Protein AF-A0A968VKN6-F1 (afdb_monomer)

pLDDT: mean 86.61, std 15.32, range [35.47, 97.81]

Secondary structure (DSSP, 8-state):
-----TT---SEEEEEEEEEEEE-SSS-B----TT-EE-TT-EEEEEEEPPPPEEEEHHHHHT--GGGHHHHBSS-TT-EE-TTSEEEE--STT--EEE-SSSEEEEEE-TTT-EEEEEEPPEEEEEE--S-EEEEEEETTTEEEEEEEEEEEE-SEEES-EEEEEEEE--SSTTPEEPGGG--GGGTT-EEE--SEE-HHHHHHHHHTT--EEEEEEE-HHHHHHHHHHTT-TT--TTS---S--S---SSEEEEEEEESS-PPPHHHHHHHHHTTTSEEEEE---B-SSSPB--EEEEEPPTTSS-----

Nearest PDB structures (foldseek):
  6wrv-assembly1_E  TM=3.762E-01  e=2.250E-01  Homo sapiens
  8acw-assembly1_A  TM=1.919E-01  e=5.138E-02  Vibrio cholerae
  8ad0-assembly1_A  TM=1.663E-01  e=5.451E-02  Vibrio cholerae
  3ivs-assembly1_B  TM=3.800E-01  e=6.921E+00  Schizosaccharomyces pombe

Foldseek 3Di:
DQPDDVVPDHQWDLKAKDKDDWWDPFFFDQPDDFFDWFAQFDFRTKDFAWDDKDKDQQCVQQVHQLLCLCVQAPDDFFDWFAAQCFGGWDPDDVGGTDGDNATATFHDRRSNRRMTIGGHGTDMDTTGPNHTAGFHDADHRIGTIGIFIWIKGFAPAKFFFKAKAFEAEQDDFLLAADDLVSQDLVQARHAYEGHFEYALSNVVSCVVSNHQEYEHAEYAPVRVCVNCVVQVNPPDDPPPLDQDDDPDGRSYMYGHHNYYDGGGHPPVVSVSSVVRHRAMKMWGGRADPDPVGDTIMIITGDDPPDDYDDDD

Mean predicted aligned error: 8.58 Å

Structure (mmCIF, N/CA/C/O backbone):
data_AF-A0A968VKN6-F1
#
_entry.id   AF-A0A968VKN6-F1
#
loop_
_atom_site.group_PDB
_atom_site.id
_atom_site.type_symbol
_atom_site.label_atom_id
_atom_site.label_alt_id
_atom_site.label_comp_id
_atom_site.label_asym_id
_atom_site.label_entity_id
_atom_site.label_seq_id
_atom_site.pdbx_PDB_ins_code
_atom_site.Cartn_x
_atom_site.Cartn_y
_atom_site.Cartn_z
_atom_site.occupancy
_atom_site.B_iso_or_equiv
_atom_site.auth_seq_id
_atom_site.auth_comp_id
_atom_site.auth_asym_id
_atom_site.auth_atom_id
_atom_site.pdbx_PDB_model_num
ATOM 1 N N . MET A 1 1 ? -19.367 13.011 21.446 1.00 36.69 1 MET A N 1
ATOM 2 C CA . MET A 1 1 ? -19.772 13.720 20.211 1.00 36.69 1 MET A CA 1
ATOM 3 C C . MET A 1 1 ? -20.186 12.661 19.208 1.00 36.69 1 MET A C 1
ATOM 5 O O . MET A 1 1 ? -19.478 11.673 19.100 1.00 36.69 1 MET A O 1
ATOM 9 N N . SER A 1 2 ? -21.344 12.782 18.559 1.00 35.56 2 SER A N 1
ATOM 10 C CA . SER A 1 2 ? -21.776 11.790 17.568 1.00 35.56 2 SER A CA 1
ATOM 11 C C . SER A 1 2 ? -20.846 11.849 16.356 1.00 35.56 2 SER A C 1
ATOM 13 O O . SER A 1 2 ? -20.814 12.865 15.661 1.00 35.56 2 SER A O 1
ATOM 15 N N . HIS A 1 3 ? -20.083 10.786 16.117 1.00 47.47 3 HIS A N 1
ATOM 16 C CA . HIS A 1 3 ? -19.266 10.625 14.917 1.00 47.47 3 HIS A CA 1
ATOM 17 C C . HIS A 1 3 ? -20.214 10.454 13.722 1.00 47.47 3 HIS A C 1
ATOM 19 O O . HIS A 1 3 ? -20.685 9.359 13.422 1.00 47.47 3 HIS A O 1
ATOM 25 N N . TYR A 1 4 ? -20.596 11.572 13.111 1.00 43.88 4 TYR A N 1
ATOM 26 C CA . TYR A 1 4 ? -21.503 11.589 11.974 1.00 43.88 4 TYR A CA 1
ATOM 27 C C . TYR A 1 4 ? -20.735 11.216 10.707 1.00 43.88 4 TYR A C 1
ATOM 29 O O . TYR A 1 4 ? -19.848 11.951 10.268 1.00 43.88 4 TYR A O 1
ATOM 37 N N . ILE A 1 5 ? -21.095 10.083 10.108 1.00 53.16 5 ILE A N 1
ATOM 38 C CA . ILE A 1 5 ? -20.651 9.703 8.770 1.00 53.16 5 ILE A CA 1
ATOM 39 C C . ILE A 1 5 ? -21.774 10.087 7.797 1.00 53.16 5 ILE A C 1
ATOM 41 O O . ILE A 1 5 ? -22.897 9.619 7.972 1.00 53.16 5 ILE A O 1
ATOM 45 N N . PRO A 1 6 ? -21.505 10.913 6.767 1.00 48.84 6 PRO A N 1
ATOM 46 C CA . PRO A 1 6 ? -22.527 11.395 5.831 1.00 48.84 6 PRO A CA 1
ATOM 47 C C . PRO A 1 6 ? -23.305 10.299 5.090 1.00 48.84 6 PRO A C 1
ATOM 49 O O . PRO A 1 6 ? -24.403 10.556 4.616 1.00 48.84 6 PRO A O 1
ATOM 52 N N . GLU A 1 7 ? -22.742 9.093 4.993 1.00 59.06 7 GLU A N 1
ATOM 53 C CA . GLU A 1 7 ? -23.370 7.922 4.366 1.00 59.06 7 GLU A CA 1
ATOM 54 C C . GLU A 1 7 ? -24.298 7.148 5.319 1.00 59.06 7 GLU A C 1
ATOM 56 O O . GLU A 1 7 ? -24.938 6.188 4.906 1.00 59.06 7 GLU A O 1
ATOM 61 N N . GLY A 1 8 ? -24.373 7.532 6.599 1.00 59.09 8 GLY A N 1
ATOM 62 C CA . GLY A 1 8 ? -25.159 6.831 7.619 1.00 59.09 8 GLY A CA 1
ATOM 63 C C . GLY A 1 8 ? -24.506 5.556 8.170 1.00 59.09 8 GLY A C 1
ATOM 64 O O . GLY A 1 8 ? -25.020 4.985 9.130 1.00 59.09 8 GLY A O 1
ATOM 65 N N . THR A 1 9 ? -23.367 5.123 7.620 1.00 63.12 9 THR A N 1
ATOM 66 C CA . THR A 1 9 ? -22.573 4.001 8.143 1.00 63.12 9 THR A CA 1
ATOM 67 C C . THR A 1 9 ? -22.063 4.319 9.546 1.00 63.12 9 THR A C 1
ATOM 69 O O . THR A 1 9 ? -21.542 5.406 9.791 1.00 63.12 9 THR A O 1
ATOM 72 N N . ALA A 1 10 ? -22.189 3.380 10.484 1.00 69.06 10 ALA A N 1
ATOM 73 C CA . ALA A 1 10 ? -21.618 3.565 11.811 1.00 69.06 10 ALA A CA 1
ATOM 74 C C . ALA A 1 10 ? -20.079 3.673 11.716 1.00 69.06 10 ALA A C 1
ATOM 76 O O . ALA A 1 10 ? -19.459 2.900 10.985 1.00 69.06 10 ALA A O 1
ATOM 77 N N . PRO A 1 11 ? -19.436 4.577 12.478 1.00 80.94 11 PRO A N 1
ATOM 78 C CA . PRO A 1 11 ? -17.969 4.707 12.520 1.00 80.94 11 PRO A CA 1
ATOM 79 C C . PRO A 1 11 ? -17.267 3.440 13.017 1.00 80.94 11 PRO A C 1
ATOM 81 O O . PRO A 1 11 ? -16.081 3.238 12.769 1.00 80.94 11 PRO A O 1
ATOM 84 N N . LEU A 1 12 ? -18.012 2.598 13.728 1.00 90.12 12 LEU A N 1
ATOM 85 C CA . LEU A 1 12 ? -17.561 1.391 14.383 1.00 90.12 12 LEU A CA 1
ATOM 86 C C . LEU A 1 12 ? -18.620 0.314 14.166 1.00 90.12 12 LEU A C 1
ATOM 88 O O . LEU A 1 12 ? -19.784 0.503 14.517 1.00 90.12 12 LEU A O 1
ATOM 92 N N . ILE A 1 13 ? -18.204 -0.820 13.618 1.00 91.12 13 ILE A N 1
ATOM 93 C CA . ILE A 1 13 ? -19.026 -2.013 13.449 1.00 91.12 13 ILE A CA 1
ATOM 94 C C . ILE A 1 13 ? -18.260 -3.153 14.108 1.00 91.12 13 ILE A C 1
ATOM 96 O O . ILE A 1 13 ? -17.217 -3.570 13.616 1.00 91.12 13 ILE A O 1
ATOM 100 N N . SER A 1 14 ? -18.742 -3.644 15.246 1.00 88.50 14 SER A N 1
ATOM 101 C CA . SER A 1 14 ? -18.035 -4.675 16.016 1.00 88.50 14 SER A CA 1
ATOM 102 C C . SER A 1 14 ? -18.078 -6.051 15.353 1.00 88.50 14 SER A C 1
ATOM 104 O O . SER A 1 14 ? -17.141 -6.828 15.510 1.00 88.50 14 SER A O 1
ATOM 106 N N . ASN A 1 15 ? -19.157 -6.354 14.628 1.00 89.94 15 ASN A N 1
ATOM 107 C CA . ASN A 1 15 ? -19.329 -7.609 13.912 1.00 89.94 15 ASN A CA 1
ATOM 108 C C . ASN A 1 15 ? -20.341 -7.455 12.767 1.00 89.94 15 ASN A C 1
ATOM 110 O O . ASN A 1 15 ? -21.534 -7.275 13.015 1.00 89.94 15 ASN A O 1
ATOM 114 N N . ALA A 1 16 ? -19.867 -7.529 11.527 1.00 90.06 16 ALA A N 1
ATOM 115 C CA . ALA A 1 16 ? -20.700 -7.644 10.334 1.00 90.06 16 ALA A CA 1
ATOM 116 C C . ALA A 1 16 ? -19.917 -8.319 9.205 1.00 90.06 16 ALA A C 1
ATOM 118 O O . ALA A 1 16 ? -18.695 -8.446 9.270 1.00 90.06 16 ALA A O 1
ATOM 119 N N . VAL A 1 17 ? -20.602 -8.702 8.132 1.00 90.94 17 VAL A N 1
ATOM 120 C CA . VAL A 1 17 ? -19.924 -9.127 6.904 1.00 90.94 17 VAL A CA 1
ATOM 121 C C . VAL A 1 17 ? -19.341 -7.895 6.206 1.00 90.94 17 VAL A C 1
ATOM 123 O O . VAL A 1 17 ? -20.058 -6.950 5.875 1.00 90.94 17 VAL A O 1
ATOM 126 N N . ALA A 1 18 ? -18.024 -7.884 6.014 1.00 92.12 18 ALA A N 1
ATOM 127 C CA . ALA A 1 18 ? -17.318 -6.891 5.221 1.00 92.12 18 ALA A CA 1
ATOM 128 C C . ALA A 1 18 ? -17.170 -7.381 3.780 1.00 92.12 18 ALA A C 1
ATOM 130 O O . ALA A 1 18 ? -16.743 -8.511 3.546 1.00 92.12 18 ALA A O 1
ATOM 131 N N . ARG A 1 19 ? -17.470 -6.496 2.825 1.00 92.62 19 ARG A N 1
ATOM 132 C CA . ARG A 1 19 ? -17.189 -6.688 1.398 1.00 92.62 19 ARG A CA 1
ATOM 133 C C . ARG A 1 19 ? -15.849 -6.046 1.062 1.00 92.62 19 ARG A C 1
ATOM 135 O O . ARG A 1 19 ? -15.684 -4.832 1.234 1.00 92.62 19 ARG A O 1
ATOM 142 N N . ILE A 1 20 ? -14.907 -6.869 0.617 1.00 92.50 20 ILE A N 1
ATOM 143 C CA . ILE A 1 20 ? -13.550 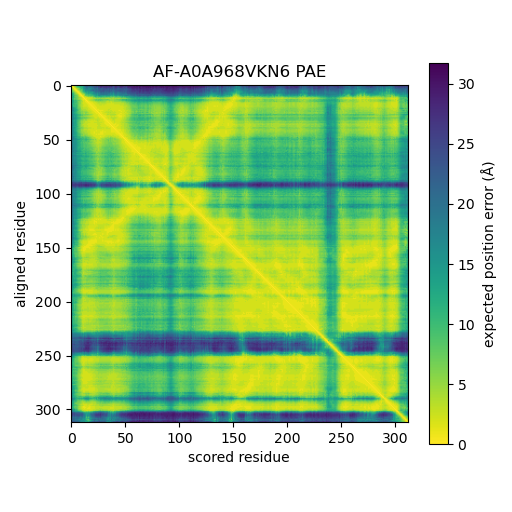-6.486 0.233 1.00 92.50 20 ILE A CA 1
ATOM 144 C C . ILE A 1 20 ? -13.400 -6.692 -1.263 1.00 92.50 20 ILE A C 1
ATOM 146 O O . ILE A 1 20 ? -13.462 -7.806 -1.777 1.00 92.50 20 ILE A O 1
ATOM 150 N N . GLU A 1 21 ? -13.226 -5.587 -1.965 1.00 92.31 21 GLU A N 1
ATOM 151 C CA . GLU A 1 21 ? -13.042 -5.577 -3.403 1.00 92.31 21 GLU A CA 1
ATOM 152 C C . GLU A 1 21 ? -11.550 -5.700 -3.722 1.00 92.31 21 GLU A C 1
ATOM 154 O O . GLU A 1 21 ? -10.731 -4.922 -3.241 1.00 92.31 21 GLU A O 1
ATOM 159 N N . ARG A 1 22 ? -11.182 -6.696 -4.526 1.00 92.81 22 ARG A N 1
ATOM 160 C CA . ARG A 1 22 ? -9.814 -6.908 -5.003 1.00 92.81 22 ARG A CA 1
ATOM 161 C C . ARG A 1 22 ? -9.808 -6.670 -6.504 1.00 92.81 22 ARG A C 1
ATOM 163 O O . ARG A 1 22 ? -10.417 -7.445 -7.237 1.00 92.81 22 ARG A O 1
ATOM 170 N N . ARG A 1 23 ? -9.111 -5.626 -6.963 1.00 91.88 23 ARG A N 1
ATOM 171 C CA . ARG A 1 23 ? -8.982 -5.294 -8.391 1.00 91.88 23 ARG A CA 1
ATOM 172 C C . ARG A 1 23 ? -7.535 -5.289 -8.869 1.00 91.88 23 ARG A C 1
ATOM 174 O O . ARG A 1 23 ? -6.633 -4.822 -8.176 1.00 91.88 23 ARG A O 1
ATOM 181 N N . LEU A 1 24 ? -7.340 -5.785 -10.082 1.00 92.12 24 LEU A N 1
ATOM 182 C CA . LEU A 1 24 ? -6.107 -5.731 -10.839 1.00 92.12 24 LEU A CA 1
ATOM 183 C C . LEU A 1 24 ? -5.864 -4.306 -11.361 1.00 92.12 24 LEU A C 1
ATOM 185 O O . LEU A 1 24 ? -6.811 -3.590 -11.694 1.00 92.12 24 LEU A O 1
ATOM 189 N N . PRO A 1 25 ? -4.593 -3.895 -11.495 1.00 88.38 25 PRO A N 1
ATOM 190 C CA . PRO A 1 25 ? -4.242 -2.613 -12.104 1.00 88.38 25 PRO A CA 1
ATOM 191 C C . PRO A 1 25 ? -4.454 -2.599 -13.627 1.00 88.38 25 PRO A C 1
ATOM 193 O O . PRO A 1 25 ? -4.579 -1.529 -14.221 1.00 88.38 25 PRO A O 1
ATOM 196 N N . HIS A 1 26 ? -4.471 -3.775 -14.258 1.00 91.25 26 HIS A N 1
ATOM 197 C CA . HIS A 1 26 ? -4.690 -3.964 -15.688 1.00 91.25 26 HIS A CA 1
ATOM 198 C C . HIS A 1 26 ? -5.588 -5.183 -15.923 1.00 91.25 26 HIS A C 1
ATOM 200 O O . HIS A 1 26 ? -5.583 -6.088 -15.089 1.00 91.25 26 HIS A O 1
ATOM 206 N N . PRO A 1 27 ? -6.314 -5.241 -17.055 1.00 94.00 27 PRO A N 1
ATOM 207 C CA . PRO A 1 27 ? -7.094 -6.416 -17.412 1.00 94.00 27 PRO A CA 1
ATOM 208 C C . PRO A 1 27 ? -6.253 -7.696 -17.369 1.00 94.00 27 PRO A C 1
ATOM 210 O O . PRO A 1 27 ? -5.122 -7.717 -17.862 1.00 94.00 27 PRO A O 1
ATOM 213 N N . GLY A 1 28 ? -6.805 -8.754 -16.787 1.00 94.31 28 GLY A N 1
ATOM 214 C CA . GLY A 1 28 ? -6.105 -10.022 -16.619 1.00 94.31 28 GLY A CA 1
ATOM 215 C C . GLY A 1 28 ? -7.037 -11.204 -16.392 1.00 94.31 28 GLY A C 1
ATOM 216 O O . GLY A 1 28 ? -8.215 -11.158 -16.736 1.00 94.31 28 GLY A O 1
ATOM 217 N N . ASP A 1 29 ? -6.500 -12.267 -15.807 1.00 94.69 29 ASP A N 1
ATOM 218 C CA . ASP A 1 29 ? -7.200 -13.526 -15.592 1.00 94.69 29 ASP A CA 1
ATOM 219 C C . ASP A 1 29 ? -7.612 -13.684 -14.125 1.00 94.69 29 ASP A C 1
ATOM 221 O O . ASP A 1 29 ? -6.822 -13.465 -13.202 1.00 94.69 29 ASP A O 1
ATOM 225 N N . VAL A 1 30 ? -8.855 -14.117 -13.910 1.00 95.62 30 VAL A N 1
ATOM 226 C CA . VAL A 1 30 ? -9.425 -14.409 -12.588 1.00 95.62 30 VAL A CA 1
ATOM 227 C C . VAL A 1 30 ? -9.797 -15.897 -12.549 1.00 95.62 30 VAL A C 1
ATOM 229 O O . VAL A 1 30 ? -10.899 -16.260 -12.958 1.00 95.62 30 VAL A O 1
ATOM 232 N N . PRO A 1 31 ? -8.894 -16.797 -12.113 1.00 92.19 31 PRO A N 1
ATOM 233 C CA . PRO A 1 31 ? -9.086 -18.247 -12.233 1.00 92.19 31 PRO A CA 1
ATOM 234 C C . PRO A 1 31 ? -10.002 -18.859 -11.153 1.00 92.19 31 PRO A C 1
ATOM 236 O O . PRO A 1 31 ? -10.042 -20.081 -10.997 1.00 92.19 31 PRO A O 1
ATOM 239 N N . LEU A 1 32 ? -10.721 -18.035 -10.386 1.00 93.94 32 LEU A N 1
ATOM 240 C CA . LEU A 1 32 ? -11.574 -18.467 -9.276 1.00 93.94 32 LEU A CA 1
ATOM 241 C C . LEU A 1 32 ? -13.042 -18.632 -9.686 1.00 93.94 32 LEU A C 1
ATOM 243 O O . LEU A 1 32 ? -13.454 -18.272 -10.787 1.00 93.94 32 LEU A O 1
ATOM 247 N N . ARG A 1 33 ? -13.843 -19.208 -8.783 1.00 94.62 33 ARG A N 1
ATOM 248 C CA . ARG A 1 33 ? -15.299 -19.345 -8.916 1.00 94.62 33 ARG A CA 1
ATOM 249 C C . ARG A 1 33 ? -15.987 -18.668 -7.731 1.00 94.62 33 ARG A C 1
ATOM 251 O O . ARG A 1 33 ? -15.410 -18.556 -6.652 1.00 94.62 33 ARG A O 1
ATOM 258 N N . VAL A 1 34 ? -17.232 -18.241 -7.927 1.00 96.44 34 VAL A N 1
ATOM 259 C CA . VAL A 1 34 ? -18.088 -17.808 -6.813 1.00 96.44 34 VAL A CA 1
ATOM 260 C C . VAL A 1 34 ? -18.259 -18.977 -5.832 1.00 96.44 34 VAL A C 1
ATOM 262 O O . VAL A 1 34 ? -18.361 -20.133 -6.246 1.00 96.44 34 VAL A O 1
ATOM 265 N N . GLY A 1 35 ? -18.219 -18.679 -4.535 1.00 94.25 35 GLY A N 1
ATOM 266 C CA . GLY A 1 35 ? -18.223 -19.639 -3.433 1.00 94.25 35 GLY A CA 1
ATOM 267 C C . GLY A 1 35 ? -16.839 -20.177 -3.045 1.00 94.25 35 GLY A C 1
ATOM 268 O O . GLY A 1 35 ? -16.726 -20.904 -2.054 1.00 94.25 35 GLY A O 1
ATOM 269 N N . THR A 1 36 ? -15.768 -19.843 -3.778 1.00 95.31 36 THR A N 1
ATOM 270 C CA . THR A 1 36 ? -14.409 -20.266 -3.412 1.00 95.31 36 THR A CA 1
ATOM 271 C C . THR A 1 36 ? -13.976 -19.609 -2.101 1.00 95.31 36 THR A C 1
ATOM 273 O O . THR A 1 36 ? -14.064 -18.394 -1.942 1.00 95.31 36 THR A O 1
ATOM 276 N N . ARG A 1 37 ? -13.484 -20.417 -1.156 1.00 94.75 37 ARG A N 1
ATOM 277 C CA . ARG A 1 37 ? -12.833 -19.924 0.064 1.00 94.75 37 ARG A CA 1
ATOM 278 C C . ARG A 1 37 ? -11.391 -19.549 -0.241 1.00 94.75 37 ARG A C 1
ATOM 280 O O . ARG A 1 37 ? -10.718 -20.314 -0.925 1.00 94.75 37 ARG A O 1
ATOM 287 N N . VAL A 1 38 ? -10.957 -18.410 0.282 1.00 94.56 38 VAL A N 1
ATOM 288 C CA . VAL A 1 38 ? -9.605 -17.872 0.094 1.00 94.56 38 VAL A CA 1
ATOM 289 C C . VAL A 1 38 ? -8.986 -17.512 1.438 1.00 94.56 38 VAL A C 1
ATOM 291 O O . VAL A 1 38 ? -9.690 -17.058 2.345 1.00 94.56 38 VAL A O 1
ATOM 294 N N . GLU A 1 39 ? -7.680 -17.711 1.550 1.00 92.38 39 GLU A N 1
ATOM 295 C CA . GLU A 1 39 ? -6.818 -17.229 2.628 1.00 92.38 39 GLU A CA 1
ATOM 296 C C . GLU A 1 39 ? -6.041 -15.980 2.181 1.00 92.38 39 GLU A C 1
ATOM 298 O O . GLU A 1 39 ? -5.986 -15.653 0.999 1.00 92.38 39 GLU A O 1
ATOM 303 N N . VAL A 1 40 ? -5.432 -15.262 3.128 1.00 88.88 40 VAL A N 1
ATOM 304 C CA . VAL A 1 40 ? -4.812 -13.936 2.910 1.00 88.88 40 VAL A CA 1
ATOM 305 C C . VAL A 1 40 ? -3.806 -13.907 1.750 1.00 88.88 40 VAL A C 1
ATOM 307 O O . VAL A 1 40 ? -3.784 -12.942 0.978 1.00 88.88 40 VAL A O 1
ATOM 310 N N . GLU A 1 41 ? -2.983 -14.949 1.627 1.00 90.62 41 GLU A N 1
ATOM 311 C CA . GLU A 1 41 ? -1.901 -15.048 0.639 1.00 90.62 41 GLU A CA 1
ATOM 312 C C . GLU A 1 41 ? -2.341 -15.669 -0.694 1.00 90.62 41 GLU A C 1
ATOM 314 O O . GLU A 1 41 ? -1.563 -15.662 -1.646 1.00 90.62 41 GLU A O 1
ATOM 319 N N . ASP A 1 42 ? -3.579 -16.163 -0.800 1.00 94.06 42 ASP A N 1
ATOM 320 C CA . ASP A 1 42 ? -4.049 -16.815 -2.019 1.00 94.06 42 ASP A CA 1
ATOM 321 C C . ASP A 1 42 ? -4.106 -15.821 -3.185 1.00 94.06 42 ASP A C 1
ATOM 323 O O . ASP A 1 42 ? -4.705 -14.743 -3.090 1.00 94.06 42 ASP A O 1
ATOM 327 N N . THR A 1 43 ? -3.519 -16.201 -4.321 1.00 95.25 43 THR A N 1
ATOM 328 C CA . THR A 1 43 ? -3.599 -15.431 -5.566 1.00 95.25 43 THR A CA 1
ATOM 329 C C . THR A 1 43 ? -5.002 -15.550 -6.161 1.00 95.25 43 THR A C 1
ATOM 331 O O . THR A 1 43 ? -5.406 -16.615 -6.632 1.00 95.25 43 THR A O 1
ATOM 334 N N . VAL A 1 44 ? -5.740 -14.438 -6.179 1.00 96.06 44 VAL A N 1
ATOM 335 C CA . VAL A 1 44 ? -7.125 -14.370 -6.670 1.00 96.06 44 VAL A CA 1
ATOM 336 C C . VAL A 1 44 ? -7.233 -13.962 -8.135 1.00 96.06 44 VAL A C 1
ATOM 338 O O . VAL A 1 44 ? -8.204 -14.322 -8.797 1.00 96.06 44 VAL A O 1
ATOM 341 N N . ALA A 1 45 ? -6.247 -13.228 -8.654 1.00 95.50 45 ALA A N 1
ATOM 342 C CA . ALA A 1 45 ? -6.196 -12.800 -10.049 1.00 95.50 45 ALA A CA 1
ATOM 343 C C . ALA A 1 45 ? -4.752 -12.514 -10.490 1.00 95.50 45 ALA A C 1
ATOM 345 O O . ALA A 1 45 ? -3.880 -12.283 -9.650 1.00 95.50 45 ALA A O 1
ATOM 346 N N . ARG A 1 46 ? -4.489 -12.509 -11.801 1.00 96.38 46 ARG A N 1
ATOM 347 C CA . ARG A 1 46 ? -3.169 -12.198 -12.378 1.00 96.38 46 ARG A CA 1
ATOM 348 C C . ARG A 1 46 ? -3.302 -11.317 -13.609 1.00 96.38 46 ARG A C 1
ATOM 350 O O . ARG A 1 46 ? -4.250 -11.471 -14.367 1.00 96.38 46 ARG A O 1
ATOM 357 N N . CYS A 1 47 ? -2.345 -10.429 -13.847 1.00 95.69 47 CYS A N 1
ATOM 358 C CA . CYS A 1 47 ? -2.269 -9.659 -15.090 1.00 95.69 47 CYS A CA 1
ATOM 359 C C . CYS A 1 47 ? -0.820 -9.418 -15.516 1.00 95.69 47 CYS A C 1
ATOM 361 O O . CYS A 1 47 ? 0.094 -9.467 -14.695 1.00 95.69 47 CYS A O 1
ATOM 363 N N . TYR A 1 48 ? -0.620 -9.056 -16.782 1.00 94.25 48 TYR A N 1
ATOM 364 C CA . TYR A 1 48 ? 0.648 -8.503 -17.249 1.00 94.25 48 TYR A CA 1
ATOM 365 C C . TYR A 1 48 ? 0.630 -6.982 -17.127 1.00 94.25 48 TYR A C 1
ATOM 367 O O . TYR A 1 48 ? -0.213 -6.302 -17.715 1.00 94.25 48 TYR A O 1
ATOM 375 N N . ARG A 1 49 ? 1.576 -6.443 -16.363 1.00 91.06 49 ARG A N 1
ATOM 376 C CA . ARG A 1 49 ? 1.759 -5.012 -16.164 1.00 91.06 49 ARG A CA 1
ATOM 377 C C . ARG A 1 49 ? 2.780 -4.472 -17.172 1.00 91.06 49 ARG A C 1
ATOM 379 O O . ARG A 1 49 ? 3.915 -4.948 -17.197 1.00 91.06 49 ARG A O 1
ATOM 386 N N . PRO A 1 50 ? 2.426 -3.456 -17.976 1.00 89.25 50 PRO A N 1
ATOM 387 C CA . PRO A 1 50 ? 3.389 -2.778 -18.833 1.00 89.25 50 PRO A CA 1
ATOM 388 C C . PRO A 1 50 ? 4.474 -2.081 -18.007 1.00 89.25 50 PRO A C 1
ATOM 390 O O . PRO A 1 50 ? 4.172 -1.374 -17.040 1.00 89.25 50 PRO A O 1
ATOM 393 N N . GLU A 1 51 ? 5.729 -2.236 -18.415 1.00 89.19 51 GLU A N 1
ATOM 394 C CA . GLU A 1 51 ? 6.845 -1.489 -17.840 1.00 89.19 51 GLU A CA 1
ATOM 395 C C . GLU A 1 51 ? 7.105 -0.190 -18.618 1.00 89.19 51 GLU A C 1
ATOM 397 O O . GLU A 1 51 ? 6.894 -0.137 -19.835 1.00 89.19 51 GLU A O 1
ATOM 402 N N . PRO A 1 52 ? 7.552 0.885 -17.942 1.00 89.81 52 PRO A N 1
ATOM 403 C CA . PRO A 1 52 ? 7.847 2.142 -18.613 1.00 89.81 52 PRO A CA 1
ATOM 404 C C . PRO A 1 52 ? 8.989 1.968 -19.634 1.00 89.81 52 PRO A C 1
ATOM 406 O O . PRO A 1 52 ? 9.998 1.329 -19.315 1.00 89.81 52 PRO A O 1
ATOM 409 N N . PRO A 1 53 ? 8.884 2.568 -20.837 1.00 93.31 53 PRO A N 1
ATOM 410 C CA . PRO A 1 53 ? 9.961 2.540 -21.820 1.00 93.31 53 PRO A CA 1
ATOM 411 C C . PRO A 1 53 ? 11.268 3.121 -21.272 1.00 93.31 53 PRO A C 1
ATOM 413 O O . PRO A 1 53 ? 11.265 4.119 -20.549 1.00 93.31 53 PRO A O 1
ATOM 416 N N . GLN A 1 54 ? 12.397 2.532 -21.665 1.00 93.75 54 GLN A N 1
ATOM 417 C CA . GLN A 1 54 ? 13.726 3.029 -21.320 1.00 93.75 54 GLN A CA 1
ATOM 418 C C . GLN A 1 54 ? 14.399 3.669 -22.526 1.00 93.75 54 GLN A C 1
ATOM 420 O O . GLN A 1 54 ? 14.598 3.028 -23.554 1.00 93.75 54 GLN A O 1
ATOM 425 N N . VAL A 1 55 ? 14.789 4.932 -22.379 1.00 94.94 55 VAL A N 1
ATOM 426 C CA . VAL A 1 55 ? 15.444 5.706 -23.435 1.00 94.94 55 VAL A CA 1
ATOM 427 C C . VAL A 1 55 ? 16.929 5.840 -23.115 1.00 94.94 55 VAL A C 1
ATOM 429 O O . VAL A 1 55 ? 17.306 6.329 -22.049 1.00 94.94 55 VAL A O 1
ATOM 432 N N . ILE A 1 56 ? 17.785 5.402 -24.036 1.00 94.25 56 ILE A N 1
ATOM 433 C CA . ILE A 1 56 ? 19.237 5.331 -23.841 1.00 94.25 56 ILE A CA 1
ATOM 434 C C . ILE A 1 56 ? 19.933 6.168 -24.900 1.00 94.25 56 ILE A C 1
ATOM 436 O O . ILE A 1 56 ? 19.683 6.008 -26.090 1.00 94.25 56 ILE A O 1
ATOM 440 N N . ASN A 1 57 ? 20.870 7.019 -24.483 1.00 94.62 57 ASN A N 1
ATOM 441 C CA . ASN A 1 57 ? 21.729 7.745 -25.414 1.00 94.62 57 ASN A CA 1
ATOM 442 C C . ASN A 1 57 ? 22.890 6.851 -25.888 1.00 94.62 57 ASN A C 1
ATOM 444 O O . ASN A 1 57 ? 23.969 6.827 -25.282 1.00 94.62 57 ASN A O 1
ATOM 448 N N . VAL A 1 58 ? 22.665 6.100 -26.966 1.00 93.81 58 VAL A N 1
ATOM 449 C CA . VAL A 1 58 ? 23.649 5.158 -27.520 1.00 93.81 58 VAL A CA 1
ATOM 450 C C . VAL A 1 58 ? 24.812 5.896 -28.183 1.00 93.81 58 VAL A C 1
ATOM 452 O O . VAL A 1 58 ? 25.963 5.483 -28.018 1.00 93.81 58 VAL A O 1
ATOM 455 N N . ALA A 1 59 ? 24.549 7.028 -28.849 1.00 93.19 59 ALA A N 1
ATOM 456 C CA . ALA A 1 59 ? 25.591 7.879 -29.430 1.00 93.19 59 ALA A CA 1
ATOM 457 C C . ALA A 1 59 ? 26.640 8.285 -28.385 1.00 93.19 59 ALA A C 1
ATOM 459 O O . ALA A 1 59 ? 27.844 8.109 -28.587 1.00 93.19 59 ALA A O 1
ATOM 460 N N . ARG A 1 60 ? 26.183 8.752 -27.217 1.00 92.81 60 ARG A N 1
ATOM 461 C CA . ARG A 1 60 ? 27.046 9.127 -26.093 1.00 92.81 60 ARG A CA 1
ATOM 462 C C . ARG A 1 60 ? 27.779 7.922 -25.512 1.00 92.81 60 ARG A C 1
ATOM 464 O O . ARG A 1 60 ? 28.985 8.018 -25.283 1.00 92.81 60 ARG A O 1
ATOM 471 N N . ALA A 1 61 ? 27.081 6.804 -25.298 1.00 90.62 61 ALA A N 1
ATOM 472 C CA . ALA A 1 61 ? 27.671 5.585 -24.740 1.00 90.62 61 ALA A CA 1
ATOM 473 C C . ALA A 1 61 ? 28.826 5.051 -25.608 1.00 90.62 61 ALA A C 1
ATOM 475 O O . ALA A 1 61 ? 29.881 4.675 -25.093 1.00 90.62 61 ALA A O 1
ATOM 476 N N . LEU A 1 62 ? 28.661 5.081 -26.932 1.00 90.31 62 LEU A N 1
ATOM 477 C CA . LEU A 1 62 ? 29.674 4.635 -27.890 1.00 90.31 62 LEU A CA 1
ATOM 478 C C . LEU A 1 62 ? 30.670 5.730 -28.296 1.00 90.31 62 LEU A C 1
ATOM 480 O O . LEU A 1 62 ? 31.715 5.414 -28.861 1.00 90.31 62 LEU A O 1
ATOM 484 N N . SER A 1 63 ? 30.377 6.995 -27.980 1.00 90.88 63 SER A N 1
ATOM 485 C CA . SER A 1 63 ? 31.135 8.176 -28.421 1.00 90.88 63 SER A CA 1
ATOM 486 C C . SER A 1 63 ? 31.257 8.269 -29.943 1.00 90.88 63 SER A C 1
ATOM 488 O O . SER A 1 63 ? 32.343 8.445 -30.495 1.00 90.88 63 SER A O 1
ATOM 490 N N . ILE A 1 64 ? 30.112 8.142 -30.610 1.00 90.81 64 ILE A N 1
ATOM 491 C CA . ILE A 1 64 ? 29.942 8.256 -32.063 1.00 90.81 64 ILE A CA 1
ATOM 492 C C . ILE A 1 64 ? 28.919 9.358 -32.379 1.00 90.81 64 ILE A C 1
ATOM 494 O O . ILE A 1 64 ? 28.112 9.695 -31.509 1.00 90.81 64 ILE A O 1
ATOM 498 N N . PRO A 1 65 ? 28.922 9.934 -33.595 1.00 92.25 65 PRO A N 1
ATOM 499 C CA . PRO A 1 65 ? 27.863 10.854 -34.000 1.00 92.25 65 PRO A CA 1
ATOM 500 C C . PRO A 1 65 ? 26.494 10.140 -34.053 1.00 92.25 65 PRO A C 1
ATOM 502 O O . PRO A 1 65 ? 26.460 8.955 -34.397 1.00 92.25 65 PRO A O 1
ATOM 505 N N . PRO A 1 66 ? 25.375 10.841 -33.771 1.00 92.56 66 PRO A N 1
ATOM 506 C CA . PRO A 1 66 ? 24.017 10.284 -33.831 1.00 92.56 66 PRO A CA 1
ATOM 507 C C . PRO A 1 66 ? 23.704 9.515 -35.118 1.00 92.56 66 PRO A C 1
ATOM 509 O O . PRO A 1 66 ? 23.228 8.385 -35.070 1.00 92.56 66 PRO A O 1
ATOM 512 N N . THR A 1 67 ? 24.118 10.064 -36.261 1.00 93.19 67 THR A N 1
ATOM 513 C CA . THR A 1 67 ? 23.904 9.474 -37.592 1.00 93.19 67 THR A CA 1
ATOM 514 C C . THR A 1 67 ? 24.601 8.127 -37.795 1.00 93.19 67 THR A C 1
ATOM 516 O O . THR A 1 67 ? 24.265 7.388 -38.715 1.00 93.19 67 THR A O 1
ATOM 519 N N . ALA A 1 68 ? 25.577 7.782 -36.950 1.00 90.69 68 ALA A N 1
ATOM 520 C CA . ALA A 1 68 ? 26.267 6.497 -36.988 1.00 90.69 68 ALA A CA 1
ATOM 521 C C . ALA A 1 68 ? 25.663 5.451 -36.035 1.00 90.69 68 ALA A C 1
ATOM 523 O O . ALA A 1 68 ? 26.117 4.305 -36.059 1.00 90.69 68 ALA A O 1
ATOM 524 N N . VAL A 1 69 ? 24.675 5.813 -35.201 1.00 91.12 69 VAL A N 1
ATOM 525 C CA . VAL A 1 69 ? 24.069 4.901 -34.214 1.00 91.12 69 VAL A CA 1
ATOM 526 C C . VAL A 1 69 ? 23.410 3.720 -34.899 1.00 91.12 69 VAL A C 1
ATOM 528 O O . VAL A 1 69 ? 23.739 2.591 -34.555 1.00 91.12 69 VAL A O 1
ATOM 531 N N . GLU A 1 70 ? 22.574 3.956 -35.909 1.00 90.25 70 GLU A N 1
ATOM 532 C CA . GLU A 1 70 ? 21.850 2.897 -36.622 1.00 90.25 70 GLU A CA 1
ATOM 533 C C . GLU A 1 70 ? 22.800 1.829 -37.190 1.00 90.25 70 GLU A C 1
ATOM 535 O O . GLU A 1 70 ? 22.586 0.635 -37.009 1.00 90.25 70 GLU A O 1
ATOM 540 N N . ARG A 1 71 ? 23.940 2.248 -37.756 1.00 90.06 71 ARG A N 1
ATOM 541 C CA . ARG A 1 71 ? 24.979 1.334 -38.259 1.00 90.06 71 ARG A CA 1
ATOM 542 C C . ARG A 1 71 ? 25.751 0.607 -37.150 1.00 90.06 71 ARG A C 1
ATOM 544 O O . ARG A 1 71 ? 26.329 -0.451 -37.398 1.00 90.06 71 ARG A O 1
ATOM 551 N N . ALA A 1 72 ? 25.839 1.193 -35.960 1.00 89.50 72 ALA A N 1
ATOM 552 C CA . ALA A 1 72 ? 26.530 0.608 -34.813 1.00 89.50 72 ALA A CA 1
ATOM 553 C C . ALA A 1 72 ? 25.644 -0.361 -34.008 1.00 89.50 72 ALA A C 1
ATOM 555 O O . ALA A 1 72 ? 26.166 -1.102 -33.165 1.00 89.50 72 ALA A O 1
AT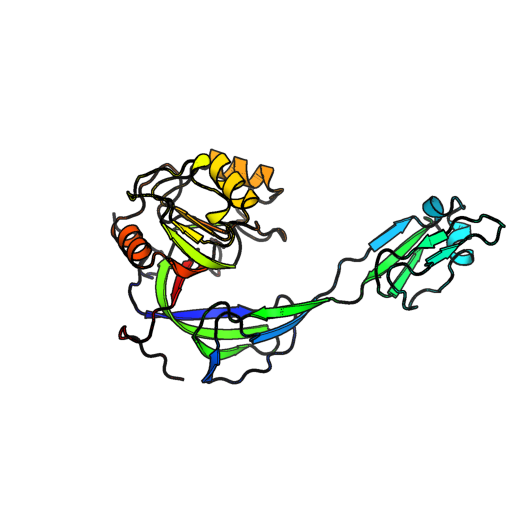OM 556 N N . MET A 1 73 ? 24.330 -0.365 -34.246 1.00 92.06 73 MET A N 1
ATOM 557 C CA . MET A 1 73 ? 23.392 -1.294 -33.620 1.00 92.06 73 MET A CA 1
ATOM 558 C C . MET A 1 73 ? 23.672 -2.737 -34.052 1.00 92.06 73 MET A C 1
ATOM 560 O O . MET A 1 73 ? 24.019 -3.019 -35.197 1.00 92.06 73 MET A O 1
ATOM 564 N N . ARG A 1 74 ? 23.527 -3.679 -33.115 1.00 91.38 74 ARG A N 1
ATOM 565 C CA . ARG A 1 74 ? 23.644 -5.123 -33.391 1.00 91.38 74 ARG A CA 1
ATOM 566 C C . ARG A 1 74 ? 22.329 -5.752 -33.839 1.00 91.38 74 ARG A C 1
ATOM 568 O O . ARG A 1 74 ? 22.340 -6.850 -34.389 1.00 91.38 74 ARG A O 1
ATOM 575 N N . ARG A 1 75 ? 21.219 -5.080 -33.551 1.00 88.88 75 ARG A N 1
ATOM 576 C CA . ARG A 1 75 ? 19.846 -5.520 -33.787 1.00 88.88 75 ARG A CA 1
ATOM 577 C C . ARG A 1 75 ? 19.035 -4.342 -34.305 1.00 88.88 75 ARG A C 1
ATOM 579 O O . ARG A 1 75 ? 19.317 -3.198 -33.953 1.00 88.88 75 ARG A O 1
ATOM 586 N N . GLU A 1 76 ? 18.032 -4.639 -35.112 1.00 91.81 76 GLU A N 1
ATOM 587 C CA . GLU A 1 76 ? 17.156 -3.631 -35.703 1.00 91.81 76 GLU A CA 1
ATOM 588 C C . GLU A 1 76 ? 15.936 -3.365 -34.816 1.00 91.81 76 GLU A C 1
ATOM 590 O O . GLU A 1 76 ? 15.679 -4.060 -33.827 1.00 91.81 76 GLU A O 1
ATOM 595 N N . ARG A 1 77 ? 15.151 -2.356 -35.193 1.00 94.12 77 ARG A N 1
ATOM 596 C CA . ARG A 1 77 ? 13.843 -2.100 -34.592 1.00 94.12 77 ARG A CA 1
ATOM 597 C C . ARG A 1 77 ? 12.983 -3.374 -34.592 1.00 94.12 77 ARG A C 1
ATOM 599 O O . ARG A 1 77 ? 13.054 -4.196 -35.502 1.00 94.12 77 ARG A O 1
ATOM 606 N N . ASN A 1 78 ? 12.156 -3.533 -33.563 1.00 94.31 78 ASN A N 1
ATOM 607 C CA . ASN A 1 78 ? 11.285 -4.684 -33.307 1.00 94.31 78 ASN A CA 1
ATOM 608 C C . ASN A 1 78 ? 12.010 -6.004 -32.987 1.00 94.31 78 ASN A C 1
ATOM 610 O O . ASN A 1 78 ? 11.359 -7.036 -32.833 1.00 94.31 78 ASN A O 1
ATOM 614 N N . ASN A 1 79 ? 13.340 -6.012 -32.856 1.00 94.56 79 ASN A N 1
ATOM 615 C CA . ASN A 1 79 ? 14.059 -7.194 -32.380 1.00 94.56 79 ASN A CA 1
ATOM 616 C C . ASN A 1 79 ? 13.991 -7.301 -30.852 1.00 94.56 79 ASN A C 1
ATOM 618 O O . ASN A 1 79 ? 14.075 -6.294 -30.143 1.00 94.56 79 ASN A O 1
ATOM 622 N N . LYS A 1 80 ? 13.898 -8.543 -30.360 1.00 94.81 80 LYS A N 1
ATOM 623 C CA . LYS A 1 80 ? 14.048 -8.852 -28.936 1.00 94.81 80 LYS A CA 1
ATOM 624 C C . LYS A 1 80 ? 15.501 -8.716 -28.489 1.00 94.81 80 LYS A C 1
ATOM 626 O O . LYS A 1 80 ? 16.420 -9.050 -29.236 1.00 94.81 80 LYS A O 1
ATOM 631 N N . ILE A 1 81 ? 15.673 -8.273 -27.252 1.00 94.75 81 ILE A N 1
ATOM 632 C CA . ILE A 1 81 ? 16.950 -8.106 -26.562 1.00 94.75 81 ILE A CA 1
ATOM 633 C C . ILE A 1 81 ? 16.833 -8.628 -25.133 1.00 94.75 81 ILE A C 1
ATOM 635 O O . ILE A 1 81 ? 15.776 -8.519 -24.509 1.00 94.75 81 ILE A O 1
ATOM 639 N N . ASN A 1 82 ? 17.926 -9.161 -24.596 1.00 95.38 82 ASN A N 1
ATOM 640 C CA . ASN A 1 82 ? 18.008 -9.541 -23.187 1.00 95.38 82 ASN A CA 1
ATOM 641 C C . ASN A 1 82 ? 18.810 -8.520 -22.383 1.00 95.38 82 ASN A C 1
ATOM 643 O O . ASN A 1 82 ? 19.770 -7.930 -22.881 1.00 95.38 82 ASN A O 1
ATOM 647 N N . LYS A 1 83 ? 18.477 -8.361 -21.101 1.00 93.88 83 LYS A N 1
ATOM 648 C CA . LYS A 1 83 ? 19.287 -7.572 -20.172 1.00 93.88 83 LYS A CA 1
ATOM 649 C C . LYS A 1 83 ? 20.740 -8.063 -20.176 1.00 93.88 83 LYS A C 1
ATOM 651 O O . LYS A 1 83 ? 21.009 -9.244 -19.977 1.00 93.88 83 LYS A O 1
ATOM 656 N N . GLY A 1 84 ? 21.675 -7.138 -20.373 1.00 93.06 84 GLY A N 1
ATOM 657 C CA . GLY A 1 84 ? 23.111 -7.404 -20.473 1.00 93.06 84 GLY A CA 1
ATOM 658 C C . GLY A 1 84 ? 23.600 -7.786 -21.874 1.00 93.06 84 GLY A C 1
ATOM 659 O O . GLY A 1 84 ? 24.810 -7.826 -22.089 1.00 93.06 84 GLY A O 1
ATOM 660 N N . GLU A 1 85 ? 22.706 -8.017 -22.841 1.00 93.44 85 GLU A N 1
ATOM 661 C CA . GLU A 1 85 ? 23.084 -8.247 -24.240 1.00 93.44 85 GLU A CA 1
ATOM 662 C C . GLU A 1 85 ? 23.679 -6.973 -24.856 1.00 93.44 85 GLU A C 1
ATOM 664 O O . GLU A 1 85 ? 23.288 -5.853 -24.522 1.00 93.44 85 GLU A O 1
ATOM 669 N N . VAL A 1 86 ? 24.641 -7.123 -25.769 1.00 92.81 86 VAL A N 1
ATOM 670 C CA . VAL A 1 86 ? 25.236 -5.983 -26.477 1.00 92.81 86 VAL A CA 1
ATOM 671 C C . VAL A 1 86 ? 24.225 -5.419 -27.475 1.00 92.81 86 VAL A C 1
ATOM 673 O O . VAL A 1 86 ? 23.978 -6.011 -28.523 1.00 92.81 86 VAL A O 1
ATOM 676 N N . LEU A 1 87 ? 23.692 -4.239 -27.165 1.00 92.44 87 LEU A N 1
ATOM 677 C CA . LEU A 1 87 ? 22.737 -3.503 -27.990 1.00 92.44 87 LEU A CA 1
ATOM 678 C C . LEU A 1 87 ? 23.420 -2.894 -29.222 1.00 92.44 87 LEU A C 1
ATOM 680 O O . LEU A 1 87 ? 22.931 -2.997 -30.346 1.00 92.44 87 LEU A O 1
ATOM 684 N N . ALA A 1 88 ? 24.582 -2.278 -29.004 1.00 91.06 88 ALA A N 1
ATOM 685 C CA . ALA A 1 88 ? 25.349 -1.592 -30.035 1.00 91.06 88 ALA A CA 1
ATOM 686 C C . ALA A 1 88 ? 26.848 -1.630 -29.720 1.00 91.06 88 ALA A C 1
ATOM 688 O O . ALA A 1 88 ? 27.254 -1.718 -28.558 1.00 91.06 88 ALA A O 1
ATOM 689 N N . GLY A 1 89 ? 27.698 -1.555 -30.741 1.00 90.38 89 GLY A N 1
ATOM 690 C CA . GLY A 1 89 ? 29.143 -1.576 -30.542 1.00 90.38 89 GLY A CA 1
ATOM 691 C C . GLY A 1 89 ? 29.934 -1.052 -31.728 1.00 90.38 89 GLY A C 1
ATOM 692 O O . GLY A 1 89 ? 29.507 -1.121 -32.877 1.00 90.38 89 GLY A O 1
ATOM 693 N N . THR A 1 90 ? 31.129 -0.544 -31.444 1.00 86.38 90 THR A N 1
ATOM 694 C CA . THR A 1 90 ? 32.049 -0.053 -32.481 1.00 86.38 90 THR A CA 1
ATOM 695 C C . THR A 1 90 ? 32.975 -1.174 -32.964 1.00 86.38 90 THR A C 1
ATOM 697 O O . THR A 1 90 ? 33.494 -1.948 -32.168 1.00 86.38 90 THR A O 1
ATOM 700 N N . ALA A 1 91 ? 33.204 -1.273 -34.278 1.00 71.94 91 ALA A N 1
ATOM 701 C CA . ALA A 1 91 ? 33.949 -2.382 -34.896 1.00 71.94 91 ALA A CA 1
ATOM 702 C C . ALA A 1 91 ? 35.490 -2.309 -34.743 1.00 71.94 91 ALA A C 1
ATOM 704 O O . ALA A 1 91 ? 36.210 -3.043 -35.415 1.00 71.94 91 ALA A O 1
ATOM 705 N N . ARG A 1 92 ? 36.021 -1.410 -33.904 1.00 71.94 92 ARG A N 1
ATOM 706 C CA . ARG A 1 92 ? 37.473 -1.220 -33.722 1.00 71.94 92 ARG A CA 1
ATOM 707 C C . ARG A 1 92 ? 38.015 -2.125 -32.609 1.00 71.94 92 ARG A C 1
ATOM 709 O O . ARG A 1 92 ? 37.297 -2.447 -31.668 1.00 71.94 92 ARG A O 1
ATOM 716 N N . PHE A 1 93 ? 39.291 -2.507 -32.696 1.00 54.22 93 PHE A N 1
ATOM 717 C CA . PHE A 1 93 ? 39.993 -3.224 -31.624 1.00 54.22 93 PHE A CA 1
ATOM 718 C C . PHE A 1 93 ? 39.985 -2.360 -30.346 1.00 54.22 93 PHE A C 1
ATOM 720 O O . PHE A 1 93 ? 40.444 -1.220 -30.381 1.00 54.22 93 PHE A O 1
ATOM 727 N N . GLY A 1 94 ? 39.391 -2.856 -29.253 1.00 65.19 94 GLY A N 1
ATOM 728 C CA . GLY A 1 94 ? 39.119 -2.061 -28.040 1.00 65.19 94 GLY A CA 1
ATOM 729 C C . GLY A 1 94 ? 37.878 -1.153 -28.116 1.00 65.19 94 GLY A C 1
ATOM 730 O O . GLY A 1 94 ? 37.765 -0.194 -27.355 1.00 65.19 94 GLY A O 1
ATOM 731 N N . GLY A 1 95 ? 36.964 -1.413 -29.054 1.00 75.69 95 GLY A N 1
ATOM 732 C CA . GLY A 1 95 ? 35.754 -0.625 -29.269 1.00 75.69 95 GLY A CA 1
ATOM 733 C C . GLY A 1 95 ? 34.800 -0.626 -28.072 1.00 75.69 95 GLY A C 1
ATOM 734 O O . GLY A 1 95 ? 34.625 -1.634 -27.390 1.00 75.69 95 GLY A O 1
ATOM 735 N N . ARG A 1 96 ? 34.147 0.517 -27.836 1.00 86.12 96 ARG A N 1
ATOM 736 C CA . ARG A 1 96 ? 33.096 0.645 -26.818 1.00 86.12 96 ARG A CA 1
ATOM 737 C C . ARG A 1 96 ? 31.871 -0.168 -27.221 1.00 86.12 96 ARG A C 1
ATOM 739 O O . ARG A 1 96 ? 31.545 -0.256 -28.411 1.00 86.12 96 ARG A O 1
ATOM 746 N N . THR A 1 97 ? 31.194 -0.710 -26.219 1.00 91.00 97 THR A N 1
ATOM 747 C CA . THR A 1 97 ? 29.917 -1.406 -26.345 1.00 91.00 97 THR A CA 1
ATOM 748 C C . THR A 1 97 ? 28.881 -0.742 -25.450 1.00 91.00 97 THR A C 1
ATOM 750 O O . THR A 1 97 ? 29.190 -0.217 -24.382 1.00 91.00 97 THR A O 1
ATOM 753 N N . CYS A 1 98 ? 27.638 -0.750 -25.911 1.00 91.12 98 CYS A N 1
ATOM 754 C CA . CYS A 1 98 ? 26.475 -0.364 -25.137 1.00 91.12 98 CYS A CA 1
ATOM 755 C C . CYS A 1 98 ? 25.653 -1.630 -24.914 1.00 91.12 98 CYS A C 1
ATOM 757 O O . CYS A 1 98 ? 25.326 -2.329 -25.874 1.00 91.12 98 CYS A O 1
ATOM 759 N N . VAL A 1 99 ? 25.375 -1.946 -23.653 1.00 94.06 99 VAL A N 1
ATOM 760 C CA . VAL A 1 99 ? 24.576 -3.113 -23.270 1.00 94.06 99 VAL A CA 1
ATOM 761 C C . VAL A 1 99 ? 23.139 -2.703 -22.979 1.00 94.06 99 VAL A C 1
ATOM 763 O O . VAL A 1 99 ? 22.883 -1.590 -22.520 1.00 94.06 99 VAL A O 1
ATOM 766 N N . ALA A 1 100 ? 22.207 -3.613 -23.230 1.00 93.88 100 ALA A N 1
ATOM 767 C CA . ALA A 1 100 ? 20.807 -3.442 -22.898 1.00 93.88 100 ALA A CA 1
ATOM 768 C C . ALA A 1 100 ? 20.605 -3.465 -21.365 1.00 93.88 100 ALA A C 1
ATOM 770 O O . ALA A 1 100 ? 20.971 -4.446 -20.715 1.00 93.88 100 ALA A O 1
ATOM 771 N N . PRO A 1 101 ? 20.012 -2.425 -20.753 1.00 92.62 101 PRO A N 1
ATOM 772 C CA . PRO A 1 101 ? 19.708 -2.402 -19.321 1.00 92.62 101 PRO A CA 1
ATOM 773 C C . PRO A 1 101 ? 18.491 -3.265 -18.947 1.00 92.62 101 PRO A C 1
ATOM 775 O O . PRO A 1 101 ? 18.335 -3.617 -17.775 1.00 92.62 101 PRO A O 1
ATOM 778 N N . VAL A 1 102 ? 17.656 -3.619 -19.930 1.00 93.75 102 VAL A N 1
ATOM 779 C CA . VAL A 1 102 ? 16.400 -4.367 -19.774 1.00 93.75 102 VAL A CA 1
ATOM 780 C C . VAL A 1 102 ? 16.259 -5.461 -20.825 1.00 93.75 102 VAL A C 1
ATOM 782 O O . VAL A 1 102 ? 16.851 -5.379 -21.900 1.00 93.75 102 VAL A O 1
ATOM 785 N N . THR A 1 103 ? 15.455 -6.472 -20.500 1.00 95.06 103 THR A N 1
ATOM 786 C CA . THR A 1 103 ? 14.942 -7.451 -21.464 1.00 95.06 103 THR A CA 1
ATOM 787 C C . THR A 1 103 ? 13.665 -6.895 -22.085 1.00 95.06 103 THR A C 1
ATOM 789 O O . THR A 1 103 ? 12.830 -6.349 -21.366 1.00 95.06 103 THR A O 1
ATOM 792 N N . GLY A 1 104 ? 13.520 -7.000 -23.403 1.00 94.69 104 GLY A N 1
ATOM 793 C CA . GLY A 1 104 ? 12.366 -6.460 -24.116 1.00 94.69 104 GLY A CA 1
ATOM 794 C C . GLY A 1 104 ? 12.608 -6.334 -25.613 1.00 94.69 104 GLY A C 1
ATOM 795 O O . GLY A 1 104 ? 13.291 -7.165 -26.212 1.00 94.69 104 GLY A O 1
ATOM 796 N N . ILE A 1 105 ? 12.061 -5.287 -26.225 1.00 96.00 105 ILE A N 1
ATOM 797 C CA . ILE A 1 105 ? 12.115 -5.030 -27.667 1.00 96.00 105 ILE A CA 1
ATOM 798 C C . ILE A 1 105 ? 12.709 -3.644 -27.939 1.00 96.00 105 ILE A C 1
ATOM 800 O O . ILE A 1 105 ? 12.438 -2.682 -27.219 1.00 96.00 105 ILE A O 1
ATOM 804 N N . ILE A 1 106 ? 13.489 -3.518 -29.015 1.00 96.25 106 ILE A N 1
ATOM 805 C CA . ILE A 1 106 ? 13.917 -2.213 -29.538 1.00 96.25 106 ILE A CA 1
ATOM 806 C C . ILE A 1 106 ? 12.713 -1.544 -30.210 1.00 96.25 106 ILE A C 1
ATOM 808 O O . ILE A 1 106 ? 12.365 -1.873 -31.343 1.00 96.25 106 ILE A O 1
ATOM 812 N N . ALA A 1 107 ? 12.051 -0.632 -29.504 1.00 95.25 107 ALA A N 1
ATOM 813 C CA . ALA A 1 107 ? 10.832 0.016 -29.978 1.00 95.25 107 ALA A CA 1
ATOM 814 C C . ALA A 1 107 ? 11.122 1.065 -31.055 1.00 95.25 107 ALA A C 1
ATOM 816 O O . ALA A 1 107 ? 10.357 1.184 -32.017 1.00 95.25 107 ALA A O 1
ATOM 817 N N . ASP A 1 108 ? 12.225 1.802 -30.897 1.00 95.31 108 ASP A N 1
ATOM 818 C CA . ASP A 1 108 ? 12.622 2.854 -31.826 1.00 95.31 108 ASP A CA 1
ATOM 819 C C . ASP A 1 108 ? 14.124 3.164 -31.770 1.00 95.31 108 ASP A C 1
ATOM 821 O O . ASP A 1 108 ? 14.773 2.971 -30.736 1.00 95.31 108 ASP A O 1
ATOM 825 N N . ILE A 1 109 ? 14.663 3.653 -32.887 1.00 94.25 109 ILE A N 1
ATOM 826 C CA . ILE A 1 109 ? 16.055 4.091 -33.038 1.00 94.25 109 ILE A CA 1
ATOM 827 C C . ILE A 1 109 ? 16.019 5.464 -33.709 1.00 94.25 109 ILE A C 1
ATOM 829 O O . ILE A 1 109 ? 15.714 5.564 -34.893 1.00 94.25 109 ILE A O 1
ATOM 833 N N . ASP A 1 110 ? 16.357 6.512 -32.964 1.00 94.00 110 ASP A N 1
ATOM 834 C CA . ASP A 1 110 ? 16.422 7.871 -33.491 1.00 94.00 110 ASP A CA 1
ATOM 835 C C . ASP A 1 110 ? 17.851 8.173 -33.968 1.00 94.00 110 ASP A C 1
ATOM 837 O O . ASP A 1 110 ? 18.777 8.374 -33.174 1.00 94.00 110 ASP A O 1
ATOM 841 N N . SER A 1 111 ? 18.039 8.194 -35.288 1.00 87.81 111 SER A N 1
ATOM 842 C CA . SER A 1 111 ? 19.321 8.489 -35.936 1.00 87.81 111 SER A CA 1
ATOM 843 C C . SER A 1 111 ? 19.714 9.972 -35.905 1.00 87.81 111 SER A C 1
ATOM 845 O O . SER A 1 111 ? 20.882 10.292 -36.130 1.00 87.81 111 SER A O 1
ATOM 847 N N . GLU A 1 112 ? 18.776 10.888 -35.649 1.00 91.44 112 GLU A N 1
ATOM 848 C CA . GLU A 1 112 ? 19.054 12.327 -35.567 1.00 91.44 112 GLU A CA 1
ATOM 849 C C . GLU A 1 112 ? 19.626 12.693 -34.199 1.00 91.44 112 GLU A C 1
ATOM 851 O O . GLU A 1 112 ? 20.623 13.412 -34.096 1.00 91.44 112 GLU A O 1
ATOM 856 N N . THR A 1 113 ? 19.024 12.158 -33.136 1.00 91.31 113 THR A N 1
ATOM 857 C CA . THR A 1 113 ? 19.410 12.469 -31.754 1.00 91.31 113 THR A CA 1
ATOM 858 C C . THR A 1 113 ? 20.342 11.419 -31.140 1.00 91.31 113 THR A C 1
ATOM 860 O O . THR A 1 113 ? 21.085 11.718 -30.200 1.00 91.31 113 THR A O 1
ATOM 863 N N . GLY A 1 114 ? 20.363 10.202 -31.693 1.00 91.69 114 GLY A N 1
ATOM 864 C CA . GLY A 1 114 ? 21.210 9.094 -31.251 1.00 91.69 114 GLY A CA 1
ATOM 865 C C . GLY A 1 114 ? 20.666 8.346 -30.032 1.00 91.69 114 GLY A C 1
ATOM 866 O O . GLY A 1 114 ? 21.424 7.627 -29.363 1.00 91.69 114 GLY A O 1
ATOM 867 N N . TYR A 1 115 ? 19.382 8.541 -29.719 1.00 95.44 115 TYR A N 1
ATOM 868 C CA . TYR A 1 115 ? 18.675 7.827 -28.664 1.00 95.44 115 TYR A CA 1
ATOM 869 C C . TYR A 1 115 ? 18.028 6.548 -29.196 1.00 95.44 115 TYR A C 1
ATOM 871 O O . TYR A 1 115 ? 17.529 6.486 -30.315 1.00 95.44 115 TYR A O 1
ATOM 879 N N . VAL A 1 116 ? 18.021 5.516 -28.359 1.00 95.75 116 VAL A N 1
ATOM 880 C CA . VAL A 1 116 ? 17.336 4.252 -28.626 1.00 95.75 116 VAL A CA 1
ATOM 881 C C . VAL A 1 116 ? 16.308 4.028 -27.531 1.00 95.75 116 VAL A C 1
ATOM 883 O O . VAL A 1 116 ? 16.636 4.118 -26.345 1.00 95.75 116 VAL A O 1
ATOM 886 N N . THR A 1 117 ? 15.075 3.735 -27.935 1.00 96.50 117 THR A N 1
ATOM 887 C CA . THR A 1 117 ? 13.966 3.451 -27.024 1.00 96.50 117 THR A CA 1
ATOM 888 C C . THR A 1 117 ? 13.762 1.948 -26.934 1.00 96.50 117 THR A C 1
ATOM 890 O O . THR A 1 117 ? 13.507 1.276 -27.934 1.00 96.50 117 THR A O 1
ATOM 893 N N . LEU A 1 118 ? 13.851 1.420 -25.720 1.00 96.12 118 LEU A N 1
ATOM 894 C CA . LEU A 1 118 ? 13.587 0.026 -25.401 1.00 96.12 118 LEU A CA 1
ATOM 895 C C . LEU A 1 118 ? 12.228 -0.075 -24.713 1.00 96.12 118 LEU A C 1
ATOM 897 O O . LEU A 1 118 ? 11.982 0.621 -23.729 1.00 96.12 118 LEU A O 1
ATOM 901 N N . ALA A 1 119 ? 11.360 -0.946 -25.215 1.00 95.75 119 ALA A N 1
ATOM 902 C CA . ALA A 1 119 ? 10.135 -1.343 -24.535 1.00 95.75 119 ALA A CA 1
ATOM 903 C C . ALA A 1 119 ? 10.433 -2.627 -23.746 1.00 95.75 119 ALA A C 1
ATOM 905 O O . ALA A 1 119 ? 10.666 -3.656 -24.385 1.00 95.75 119 ALA A O 1
ATOM 906 N N . PRO A 1 120 ? 10.496 -2.589 -22.402 1.00 95.50 120 PRO A N 1
ATOM 907 C CA . PRO A 1 120 ? 10.734 -3.795 -21.619 1.00 95.50 120 PRO A CA 1
ATOM 908 C C . PRO A 1 120 ? 9.583 -4.797 -21.779 1.00 95.50 120 PRO A C 1
ATOM 910 O O . PRO A 1 120 ? 8.447 -4.406 -22.063 1.00 95.50 120 PRO A O 1
ATOM 913 N N . ASP A 1 121 ? 9.875 -6.084 -21.594 1.00 93.81 121 ASP A N 1
ATOM 914 C CA . ASP A 1 121 ? 8.825 -7.103 -21.527 1.00 93.81 121 ASP A CA 1
ATOM 915 C C . ASP A 1 121 ? 7.884 -6.802 -20.335 1.00 93.81 121 ASP A C 1
ATOM 917 O O . ASP A 1 121 ? 8.360 -6.388 -19.273 1.00 93.81 121 ASP A O 1
ATOM 921 N N . PRO A 1 122 ? 6.557 -6.988 -20.477 1.00 92.62 122 PRO A N 1
ATOM 922 C CA . PRO A 1 122 ? 5.624 -6.804 -19.368 1.00 92.62 122 PRO A CA 1
ATOM 923 C C . PRO A 1 122 ? 5.965 -7.711 -18.180 1.00 92.62 122 PRO A C 1
ATOM 925 O O . PRO A 1 122 ? 6.273 -8.890 -18.371 1.00 92.62 122 PRO A O 1
ATOM 928 N N . SER A 1 123 ? 5.850 -7.195 -16.956 1.00 91.06 123 SER A N 1
ATOM 929 C CA . SER A 1 123 ? 6.019 -7.992 -15.738 1.00 91.06 123 SER A CA 1
ATOM 930 C C . SER A 1 123 ? 4.702 -8.624 -15.295 1.00 91.06 123 SER A C 1
ATOM 932 O O . SER A 1 123 ? 3.635 -8.016 -15.382 1.00 91.06 123 SER A O 1
ATOM 934 N N . GLU A 1 124 ? 4.760 -9.864 -14.816 1.00 93.31 124 GLU A N 1
ATOM 935 C CA . GLU A 1 124 ? 3.601 -10.531 -14.221 1.00 93.31 124 GLU A CA 1
ATOM 936 C C . GLU A 1 124 ? 3.274 -9.900 -12.860 1.00 93.31 124 GLU A C 1
ATOM 938 O O . GLU A 1 124 ? 4.162 -9.622 -12.050 1.00 93.31 124 GLU A O 1
ATOM 943 N N . TYR A 1 125 ? 1.990 -9.649 -12.622 1.00 93.12 125 TYR A N 1
ATOM 944 C CA . TYR A 1 125 ? 1.465 -9.120 -11.372 1.00 93.12 125 TYR A CA 1
ATOM 945 C C . TYR A 1 125 ? 0.403 -10.068 -10.828 1.00 93.12 125 TYR A C 1
ATOM 947 O O . TYR A 1 125 ? -0.596 -10.341 -11.496 1.00 93.12 125 TYR A O 1
ATOM 955 N N . GLU A 1 126 ? 0.607 -10.522 -9.596 1.00 93.75 126 GLU A N 1
ATOM 956 C CA . GLU A 1 126 ? -0.350 -11.342 -8.865 1.00 93.75 126 GLU A CA 1
ATOM 957 C C . GLU A 1 126 ? -1.104 -10.500 -7.835 1.00 93.75 126 GLU A C 1
ATOM 959 O O . GLU A 1 126 ? -0.513 -9.782 -7.024 1.00 93.75 126 GLU A O 1
ATOM 964 N N . LEU A 1 127 ? -2.429 -10.604 -7.865 1.00 93.12 127 LEU A N 1
ATOM 965 C CA . LEU A 1 127 ? -3.314 -10.002 -6.884 1.00 93.12 127 LEU A CA 1
ATOM 966 C C . LEU A 1 127 ? -3.666 -11.044 -5.829 1.00 93.12 127 LEU A C 1
ATOM 968 O O . LEU A 1 127 ? -4.282 -12.060 -6.149 1.00 93.12 127 LEU A O 1
ATOM 972 N N . THR A 1 128 ? -3.320 -10.774 -4.574 1.00 93.81 128 THR A N 1
ATOM 973 C CA . THR A 1 128 ? -3.685 -11.629 -3.438 1.00 93.81 128 THR A CA 1
ATOM 974 C C . THR A 1 128 ? -5.048 -11.256 -2.855 1.00 93.81 128 THR A C 1
ATOM 976 O O . THR A 1 128 ? -5.516 -10.115 -2.998 1.00 93.81 128 THR A O 1
ATOM 979 N N . ALA A 1 129 ? -5.677 -12.207 -2.161 1.00 91.94 129 ALA A N 1
ATOM 980 C CA . ALA A 1 129 ? -6.949 -12.018 -1.468 1.00 91.94 129 ALA A CA 1
ATOM 981 C C . ALA A 1 129 ? -6.882 -10.926 -0.389 1.00 91.94 129 ALA A C 1
ATOM 983 O O . ALA A 1 129 ? -7.861 -10.210 -0.188 1.00 91.94 129 ALA A O 1
ATOM 984 N N . ALA A 1 130 ? -5.731 -10.779 0.281 1.00 89.00 130 ALA A N 1
ATOM 985 C CA . ALA A 1 130 ? -5.442 -9.819 1.357 1.00 89.00 130 ALA A CA 1
ATOM 986 C C . ALA A 1 130 ? -6.273 -9.980 2.647 1.00 89.00 130 ALA A C 1
ATOM 988 O O . ALA A 1 130 ? -5.882 -9.455 3.692 1.00 89.00 130 ALA A O 1
ATOM 989 N N . VAL A 1 131 ? -7.377 -10.723 2.583 1.00 91.06 131 VAL A N 1
ATOM 990 C CA . VAL A 1 131 ? -8.219 -11.153 3.697 1.00 91.06 131 VAL A CA 1
ATOM 991 C C . VAL A 1 131 ? -8.661 -12.593 3.464 1.00 91.06 131 VAL A C 1
ATOM 993 O O . VAL A 1 131 ? -8.886 -13.007 2.326 1.00 91.06 131 VAL A O 1
ATOM 996 N N . ARG A 1 132 ? -8.855 -13.345 4.546 1.00 91.69 132 ARG A N 1
ATOM 997 C CA . ARG A 1 132 ? -9.577 -14.618 4.472 1.00 91.69 132 ARG A CA 1
ATOM 998 C C . ARG A 1 132 ? -11.065 -14.372 4.228 1.00 91.69 132 ARG A C 1
ATOM 1000 O O . ARG A 1 132 ? -11.625 -13.445 4.817 1.00 91.69 132 ARG A O 1
ATOM 1007 N N . GLY A 1 133 ? -11.727 -15.210 3.440 1.00 93.12 133 GLY A N 1
ATOM 1008 C CA . GLY A 1 133 ? -13.158 -15.052 3.173 1.00 93.12 133 GLY A CA 1
ATOM 1009 C C . GLY A 1 133 ? -13.710 -15.994 2.110 1.00 93.12 133 GLY A C 1
ATOM 1010 O O . GLY A 1 133 ? -13.127 -17.038 1.814 1.00 93.12 133 GLY A O 1
ATOM 1011 N N . VAL A 1 134 ? -14.862 -15.624 1.552 1.00 95.19 134 VAL A N 1
ATOM 1012 C CA . VAL A 1 134 ? -15.524 -16.327 0.445 1.00 95.19 134 VAL A CA 1
ATOM 1013 C C . VAL A 1 134 ? -15.662 -15.375 -0.736 1.00 95.19 134 VAL A C 1
ATOM 1015 O O . VAL A 1 134 ? -16.082 -14.234 -0.567 1.00 95.19 134 VAL A O 1
ATOM 1018 N N . VAL A 1 135 ? -15.308 -15.835 -1.933 1.00 96.56 135 VAL A N 1
ATOM 1019 C CA . VAL A 1 135 ? -15.533 -15.091 -3.177 1.00 96.56 135 VAL A CA 1
ATOM 1020 C C . VAL A 1 135 ? -17.029 -15.065 -3.470 1.00 96.56 135 VAL A C 1
ATOM 1022 O O . VAL A 1 135 ? -17.606 -16.100 -3.787 1.00 96.56 135 VAL A O 1
ATOM 1025 N N . MET A 1 136 ? -17.645 -13.890 -3.399 1.00 94.75 136 MET A N 1
ATOM 1026 C CA . MET A 1 136 ? -19.080 -13.709 -3.652 1.00 94.75 136 MET A CA 1
ATOM 1027 C C . MET A 1 136 ? -19.370 -13.238 -5.071 1.00 94.75 136 MET A C 1
ATOM 1029 O O . MET A 1 136 ? -20.424 -13.530 -5.626 1.00 94.75 136 MET A O 1
ATOM 1033 N N . GLU A 1 137 ? -18.424 -12.529 -5.682 1.00 95.56 137 GLU A N 1
ATOM 1034 C CA . GLU A 1 137 ? -18.575 -12.003 -7.034 1.00 95.56 137 GLU A CA 1
ATOM 1035 C C . GLU A 1 137 ? -17.243 -12.060 -7.779 1.00 95.56 137 GLU A C 1
ATOM 1037 O O . GLU A 1 137 ? -16.177 -11.835 -7.198 1.00 95.56 137 GLU A O 1
ATOM 1042 N N . ILE A 1 138 ? -17.312 -12.343 -9.078 1.00 96.19 138 ILE A N 1
ATOM 1043 C CA . ILE A 1 138 ? -16.179 -12.246 -9.997 1.00 96.19 138 ILE A CA 1
ATOM 1044 C C . ILE A 1 138 ? -16.414 -11.032 -10.878 1.00 96.19 138 ILE A C 1
ATOM 1046 O O . ILE A 1 138 ? -17.433 -10.953 -11.561 1.00 96.19 138 ILE A O 1
ATOM 1050 N N . LEU A 1 139 ? -15.448 -10.121 -10.886 1.00 94.62 139 LEU A N 1
ATOM 1051 C CA . LEU A 1 139 ? -15.407 -8.969 -11.773 1.00 94.62 139 LEU A CA 1
ATOM 1052 C C . LEU A 1 139 ? -14.592 -9.375 -13.011 1.00 94.62 139 LEU A C 1
ATOM 1054 O O . LEU A 1 139 ? -13.372 -9.537 -12.901 1.00 94.62 139 LEU A O 1
ATOM 1058 N N . PRO A 1 140 ? -15.221 -9.595 -14.181 1.00 93.31 140 PRO A N 1
ATOM 1059 C CA . PRO A 1 140 ? -14.528 -10.123 -15.351 1.00 93.31 140 PRO A CA 1
ATOM 1060 C C . PRO A 1 140 ? -13.325 -9.263 -15.734 1.00 93.31 140 PRO A C 1
ATOM 1062 O O . PRO A 1 140 ? -13.448 -8.051 -15.877 1.00 93.31 140 PRO A O 1
ATOM 1065 N N . TYR A 1 141 ? -12.168 -9.904 -15.895 1.00 93.56 141 TYR A N 1
ATOM 1066 C CA . TYR A 1 141 ? -10.873 -9.284 -16.203 1.00 93.56 141 TYR A CA 1
ATOM 1067 C C . TYR A 1 141 ? -10.319 -8.304 -15.162 1.00 93.56 141 TYR A C 1
ATOM 1069 O O . TYR A 1 141 ? -9.187 -7.851 -15.305 1.00 93.56 141 TYR A O 1
ATOM 1077 N N . GLU A 1 142 ? -11.076 -7.991 -14.114 1.00 93.56 142 GLU A N 1
ATOM 1078 C CA . GLU A 1 142 ? -10.714 -6.984 -13.124 1.00 93.56 142 GLU A CA 1
ATOM 1079 C C . GLU A 1 142 ? -10.370 -7.598 -11.771 1.00 93.56 142 GLU A C 1
ATOM 1081 O O . GLU A 1 142 ? -9.433 -7.132 -11.139 1.00 93.56 142 GLU A O 1
ATOM 1086 N N . GLY A 1 143 ? -11.075 -8.629 -11.299 1.00 95.12 143 GLY A N 1
ATOM 1087 C CA . GLY A 1 143 ? -10.783 -9.237 -10.000 1.00 95.12 143 GLY A CA 1
ATOM 1088 C C . GLY A 1 143 ? -11.987 -9.883 -9.321 1.00 95.12 143 GLY A C 1
ATOM 1089 O O . GLY A 1 143 ? -12.799 -10.533 -9.975 1.00 95.12 143 GLY A O 1
ATOM 1090 N N . VAL A 1 144 ? -12.085 -9.752 -7.996 1.00 96.69 144 VAL A N 1
ATOM 1091 C CA . VAL A 1 144 ? -13.089 -10.449 -7.171 1.00 96.69 144 VAL A CA 1
ATOM 1092 C C . VAL A 1 144 ? -13.616 -9.577 -6.034 1.00 96.69 144 VAL A C 1
ATOM 1094 O O . VAL A 1 144 ? -12.923 -8.684 -5.545 1.00 96.69 144 VAL A O 1
ATOM 1097 N N . ILE A 1 145 ? -14.825 -9.879 -5.563 1.00 96.00 145 ILE A N 1
ATOM 1098 C CA . ILE A 1 145 ? -15.352 -9.372 -4.292 1.00 96.00 145 ILE A CA 1
ATOM 1099 C C . ILE A 1 145 ? -15.371 -10.523 -3.291 1.00 96.00 145 ILE A C 1
ATOM 1101 O O . ILE A 1 145 ? -15.989 -11.562 -3.530 1.00 96.00 145 ILE A O 1
ATOM 1105 N N . ILE A 1 146 ? -14.688 -10.320 -2.170 1.00 95.25 146 ILE A N 1
ATOM 1106 C CA . ILE A 1 146 ? -14.564 -11.275 -1.073 1.00 95.25 146 ILE A CA 1
ATOM 1107 C C . ILE A 1 146 ? -15.423 -10.789 0.090 1.00 95.25 146 ILE A C 1
ATOM 1109 O O . ILE A 1 146 ? -15.329 -9.630 0.495 1.00 95.25 146 ILE A O 1
ATOM 1113 N N . GLU A 1 147 ? -16.232 -11.678 0.655 1.00 94.69 147 GLU A N 1
ATOM 1114 C CA . GLU A 1 147 ? -16.947 -11.433 1.902 1.00 94.69 147 GLU A CA 1
ATOM 1115 C C . GLU A 1 147 ? -16.282 -12.138 3.077 1.00 94.69 147 GLU A C 1
ATOM 1117 O O . GLU A 1 147 ? -15.866 -13.297 2.998 1.00 94.69 147 GLU A O 1
ATOM 1122 N N . THR A 1 148 ? -16.175 -11.413 4.187 1.00 93.06 148 THR A N 1
ATOM 1123 C CA . THR A 1 148 ? -15.542 -11.907 5.407 1.00 93.06 148 THR A CA 1
ATOM 1124 C C . THR A 1 148 ? -16.248 -11.354 6.644 1.00 93.06 148 THR A C 1
ATOM 1126 O O . THR A 1 148 ? -16.543 -10.158 6.679 1.00 93.06 148 THR A O 1
ATOM 1129 N N . PRO A 1 149 ? -16.553 -12.170 7.671 1.00 93.06 149 PRO A N 1
ATOM 1130 C CA . PRO A 1 149 ? -16.984 -11.645 8.961 1.00 93.06 149 PRO A CA 1
ATOM 1131 C C . PRO A 1 149 ? -15.863 -10.781 9.529 1.00 93.06 149 PRO A C 1
ATOM 1133 O O . PRO A 1 149 ? -14.735 -11.252 9.663 1.00 93.06 149 PRO A O 1
ATOM 1136 N N . ALA A 1 150 ? -16.143 -9.525 9.850 1.00 93.88 150 ALA A N 1
ATOM 1137 C CA . ALA A 1 150 ? -15.126 -8.594 10.306 1.00 93.88 150 ALA A CA 1
ATOM 1138 C C . ALA A 1 150 ? -15.670 -7.565 11.296 1.00 93.88 150 ALA A C 1
ATOM 1140 O O . ALA A 1 150 ? -16.820 -7.121 11.208 1.00 93.88 150 ALA A O 1
ATOM 1141 N N . ALA A 1 151 ? -14.789 -7.121 12.190 1.00 94.56 151 ALA A N 1
ATOM 1142 C CA . ALA A 1 151 ? -14.943 -5.821 12.818 1.00 94.56 151 ALA A CA 1
ATOM 1143 C C . ALA A 1 151 ? -14.429 -4.744 11.851 1.00 94.56 151 ALA A C 1
ATOM 1145 O O . ALA A 1 151 ? -13.417 -4.939 11.174 1.00 94.56 151 ALA A O 1
ATOM 1146 N N . GLN A 1 152 ? -15.134 -3.620 11.760 1.00 94.06 152 GLN A N 1
ATOM 1147 C CA . GLN A 1 152 ? -14.810 -2.527 10.848 1.00 94.06 152 GLN A CA 1
ATOM 1148 C C . GLN A 1 152 ? -14.766 -1.199 11.601 1.00 94.06 152 GLN A C 1
ATOM 1150 O O . GLN A 1 152 ? -15.663 -0.882 12.384 1.00 94.06 152 GLN A O 1
ATOM 1155 N N . VAL A 1 153 ? -13.737 -0.404 11.326 1.00 94.94 153 VAL A N 1
ATOM 1156 C CA . VAL A 1 153 ? -13.603 0.973 11.811 1.00 94.94 153 VAL A CA 1
ATOM 1157 C C . VAL A 1 153 ? -13.461 1.885 10.605 1.00 94.94 153 VAL A C 1
ATOM 1159 O O . VAL A 1 153 ? -12.617 1.644 9.744 1.00 94.94 153 VAL A O 1
ATOM 1162 N N . TYR A 1 154 ? -14.260 2.943 10.553 1.00 92.94 154 TYR A N 1
ATOM 1163 C CA . TYR A 1 154 ? -14.198 3.950 9.501 1.00 92.94 154 TYR A CA 1
ATOM 1164 C C . TYR A 1 154 ? -13.518 5.205 10.033 1.00 92.94 154 TYR A C 1
ATOM 1166 O O . TYR A 1 154 ? -13.990 5.833 10.981 1.00 92.94 154 TYR A O 1
ATOM 1174 N N . GLY A 1 155 ? -12.402 5.572 9.409 1.00 91.81 155 GLY A N 1
ATOM 1175 C CA . GLY A 1 155 ? -11.720 6.821 9.709 1.00 91.81 155 GLY A CA 1
ATOM 1176 C C . GLY A 1 155 ? -12.371 8.008 9.001 1.00 91.81 155 GLY A C 1
ATOM 1177 O O . GLY A 1 155 ? -13.112 7.878 8.021 1.00 91.81 155 GLY A O 1
ATOM 1178 N N . VAL A 1 156 ? -12.057 9.209 9.474 1.00 90.12 156 VAL A N 1
ATOM 1179 C CA . VAL A 1 156 ? -12.509 10.452 8.837 1.00 90.12 156 VAL A CA 1
ATOM 1180 C C . VAL A 1 156 ? -11.586 10.887 7.703 1.00 90.12 156 VAL A C 1
ATOM 1182 O O . VAL A 1 156 ? -12.053 11.534 6.764 1.00 90.12 156 VAL A O 1
ATOM 1185 N N . PHE A 1 157 ? -10.300 10.538 7.790 1.00 89.12 157 PHE A N 1
ATOM 1186 C CA . PHE A 1 157 ? -9.251 10.936 6.854 1.00 89.12 157 PHE A CA 1
ATOM 1187 C C . PHE A 1 157 ? -8.109 9.919 6.846 1.00 89.12 157 PHE A C 1
ATOM 1189 O O . PHE A 1 157 ? -7.824 9.283 7.853 1.00 89.12 157 PHE A O 1
ATOM 1196 N N . GLY A 1 158 ? -7.446 9.754 5.713 1.00 90.06 158 GLY A N 1
ATOM 1197 C CA . GLY A 1 158 ? -6.333 8.840 5.556 1.00 90.06 158 GLY A CA 1
ATOM 1198 C C . GLY A 1 158 ? -5.535 9.128 4.294 1.00 90.06 158 GLY A C 1
ATOM 1199 O O . GLY A 1 158 ? -5.979 9.857 3.400 1.00 90.06 158 GLY A O 1
ATOM 1200 N N . VAL A 1 159 ? -4.344 8.540 4.237 1.00 88.88 159 VAL A N 1
ATOM 1201 C CA . VAL A 1 159 ? -3.446 8.591 3.081 1.00 88.88 159 VAL A CA 1
ATOM 1202 C C . VAL A 1 159 ? -2.806 7.221 2.889 1.00 88.88 159 VAL A C 1
ATOM 1204 O O . VAL A 1 159 ? -2.562 6.511 3.857 1.00 88.88 159 VAL A O 1
ATOM 1207 N N . GLY A 1 160 ? -2.489 6.858 1.651 1.00 86.69 160 GLY A N 1
ATOM 1208 C CA . GLY A 1 160 ? -1.889 5.566 1.329 1.00 86.69 160 GLY A CA 1
ATOM 1209 C C . GLY A 1 160 ? -2.909 4.590 0.758 1.00 86.69 160 GLY A C 1
ATOM 1210 O O . GLY A 1 160 ? -4.097 4.891 0.647 1.00 86.69 160 GLY A O 1
ATOM 1211 N N . GLY A 1 161 ? -2.399 3.451 0.308 1.00 86.25 161 GLY A N 1
ATOM 1212 C CA . GLY A 1 161 ? -3.189 2.441 -0.383 1.00 86.25 161 GLY A CA 1
ATOM 1213 C C . GLY A 1 161 ? -3.780 1.428 0.580 1.00 86.25 161 GLY A C 1
ATOM 1214 O O . GLY A 1 161 ? -3.914 1.669 1.776 1.00 86.25 161 GLY A O 1
ATOM 1215 N N . GLU A 1 162 ? -4.105 0.269 0.034 1.00 89.00 162 GLU A N 1
ATOM 1216 C CA . GLU A 1 162 ? -4.513 -0.887 0.816 1.00 89.00 162 GLU A CA 1
ATOM 1217 C C . GLU A 1 162 ? -3.273 -1.648 1.294 1.00 89.00 162 GLU A C 1
ATOM 1219 O O . GLU A 1 162 ? -2.320 -1.864 0.528 1.00 89.00 162 GLU A O 1
ATOM 1224 N N . ARG A 1 163 ? -3.257 -2.043 2.566 1.00 91.25 163 ARG A N 1
ATOM 1225 C CA . ARG A 1 163 ? -2.181 -2.840 3.163 1.00 91.25 163 ARG A CA 1
ATOM 1226 C C . ARG A 1 163 ? -2.750 -3.817 4.180 1.00 91.25 163 ARG A C 1
ATOM 1228 O O . ARG A 1 163 ? -3.587 -3.432 4.987 1.00 91.25 163 ARG A O 1
ATOM 1235 N N . SER A 1 164 ? -2.221 -5.033 4.196 1.00 91.56 164 SER A N 1
ATOM 1236 C CA . SER A 1 164 ? -2.467 -5.995 5.273 1.00 91.56 164 SER A CA 1
ATOM 1237 C C . SER A 1 164 ? -1.260 -6.072 6.201 1.00 91.56 164 SER A C 1
ATOM 1239 O O . SER A 1 164 ? -0.115 -5.913 5.761 1.00 91.56 164 SER A O 1
ATOM 1241 N N . GLY A 1 165 ? -1.515 -6.306 7.482 1.00 92.44 165 GLY A N 1
ATOM 1242 C CA . GLY A 1 165 ? -0.479 -6.537 8.481 1.00 92.44 165 GLY A CA 1
ATOM 1243 C C . GLY A 1 165 ? -1.064 -6.892 9.841 1.00 92.44 165 GLY A C 1
ATOM 1244 O O . GLY A 1 165 ? -2.260 -6.738 10.082 1.00 92.44 165 GLY A O 1
ATOM 1245 N N . VAL A 1 166 ? -0.202 -7.368 10.735 1.00 94.62 166 VAL A N 1
ATOM 1246 C CA . VAL A 1 166 ? -0.582 -7.676 12.117 1.00 94.62 166 VAL A CA 1
ATOM 1247 C C . VAL A 1 166 ? -0.728 -6.371 12.897 1.00 94.62 166 VAL A C 1
ATOM 1249 O O . VAL A 1 166 ? 0.166 -5.521 12.857 1.00 94.62 166 VAL A O 1
ATOM 1252 N N . LEU A 1 167 ? -1.853 -6.205 13.591 1.00 96.75 167 LEU A N 1
ATOM 1253 C CA . LEU A 1 167 ? -2.094 -5.084 14.488 1.00 96.75 167 LEU A CA 1
ATOM 1254 C C . LEU A 1 167 ? -1.123 -5.131 15.660 1.00 96.75 167 LEU A C 1
ATOM 1256 O O . LEU A 1 167 ? -0.881 -6.187 16.244 1.00 96.75 167 LEU A O 1
ATOM 1260 N N . ARG A 1 168 ? -0.582 -3.968 16.011 1.00 97.25 168 ARG A N 1
ATOM 1261 C CA . ARG A 1 168 ? 0.295 -3.825 17.164 1.00 97.2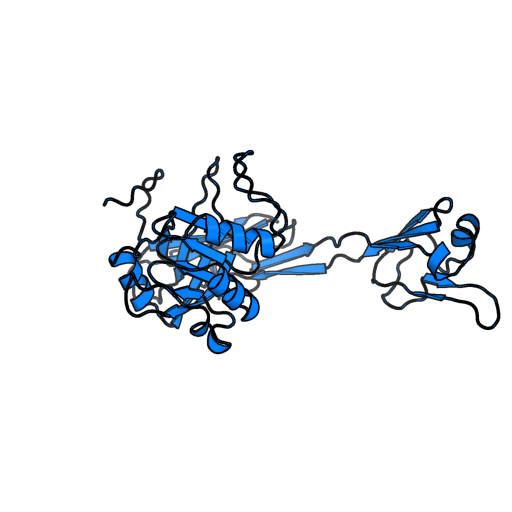5 168 ARG A CA 1
ATOM 1262 C C . ARG A 1 168 ? -0.060 -2.585 17.956 1.00 97.25 168 ARG A C 1
ATOM 1264 O O . ARG A 1 168 ? 0.072 -1.462 17.464 1.00 97.25 168 ARG A O 1
ATOM 1271 N N . LEU A 1 169 ? -0.478 -2.793 19.193 1.00 96.50 169 LEU A N 1
ATOM 1272 C CA . LEU A 1 169 ? -0.747 -1.731 20.141 1.00 96.50 169 LEU A CA 1
ATOM 1273 C C . LEU A 1 169 ? 0.571 -1.108 20.622 1.00 96.50 169 LEU A C 1
ATOM 1275 O O . LEU A 1 169 ? 1.419 -1.783 21.204 1.00 96.50 169 LEU A O 1
ATOM 1279 N N . MET A 1 170 ? 0.758 0.185 20.346 1.00 95.75 170 MET A N 1
ATOM 1280 C CA . MET A 1 170 ? 2.005 0.907 20.652 1.00 95.75 170 MET A CA 1
ATOM 1281 C C . MET A 1 170 ? 1.892 1.843 21.857 1.00 95.75 170 MET A C 1
ATOM 1283 O O . MET A 1 170 ? 2.895 2.397 22.316 1.00 95.75 170 MET A O 1
ATOM 1287 N N . VAL A 1 171 ? 0.673 2.040 22.350 1.00 94.69 171 VAL A N 1
ATOM 1288 C CA . VAL A 1 171 ? 0.333 2.983 23.414 1.00 94.69 171 VAL A CA 1
ATOM 1289 C C . VAL A 1 171 ? -0.608 2.340 24.424 1.00 94.69 171 VAL A C 1
ATOM 1291 O O . VAL A 1 171 ? -1.260 1.341 24.133 1.00 94.69 171 VAL A O 1
ATOM 1294 N N . THR A 1 172 ? -0.676 2.926 25.612 1.00 92.44 172 THR A N 1
ATOM 1295 C CA . THR A 1 172 ? -1.525 2.439 26.709 1.00 92.44 172 THR A CA 1
ATOM 1296 C C . THR A 1 172 ? -2.835 3.208 26.848 1.00 92.44 172 THR A C 1
ATOM 1298 O O . THR A 1 172 ? -3.783 2.681 27.422 1.00 92.44 172 THR A O 1
ATOM 1301 N N . ASP A 1 173 ? -2.899 4.425 26.303 1.00 95.06 173 ASP A N 1
ATOM 1302 C CA . ASP A 1 173 ? -4.058 5.312 26.392 1.00 95.06 173 ASP A CA 1
ATOM 1303 C C . ASP A 1 173 ? -4.442 5.889 25.020 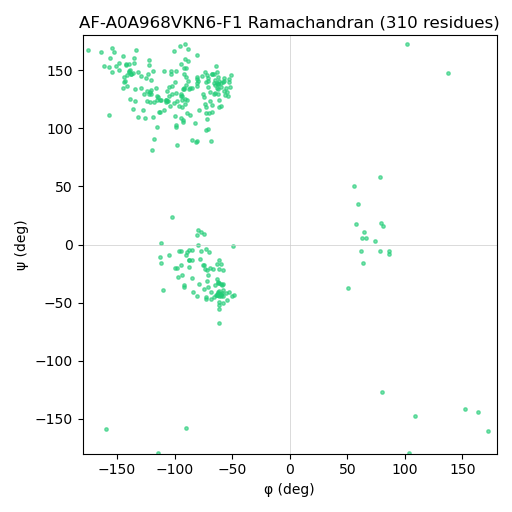1.00 95.06 173 ASP A C 1
ATOM 1305 O O . ASP A 1 173 ? -3.589 6.142 24.163 1.00 95.06 173 ASP A O 1
ATOM 1309 N N . ALA A 1 174 ? -5.739 6.135 24.823 1.00 94.81 174 ALA A N 1
ATOM 1310 C CA . ALA A 1 174 ? -6.291 6.625 23.562 1.00 94.81 174 ALA A CA 1
ATOM 1311 C C . ALA A 1 174 ? -5.849 8.059 23.207 1.00 94.81 174 ALA A C 1
ATOM 1313 O O . ALA A 1 174 ? -5.911 8.452 22.039 1.00 94.81 174 ALA A O 1
ATOM 1314 N N . GLY A 1 175 ? -5.405 8.846 24.191 1.00 95.00 175 GLY A N 1
ATOM 1315 C CA . GLY A 1 175 ? -4.841 10.186 24.034 1.00 95.00 175 GLY A CA 1
ATOM 1316 C C . GLY A 1 175 ? -3.317 10.234 23.980 1.00 95.00 175 GLY A C 1
ATOM 1317 O O . GLY A 1 175 ? -2.757 11.303 23.726 1.00 95.00 175 GLY A O 1
ATOM 1318 N N . GLU A 1 176 ? -2.633 9.109 24.188 1.00 94.38 176 GLU A N 1
ATOM 1319 C CA . GLU A 1 176 ? -1.174 9.062 24.182 1.00 94.38 176 GLU A CA 1
ATOM 1320 C C . GLU A 1 176 ? -0.620 9.385 22.784 1.00 94.38 176 GLU A C 1
ATOM 1322 O O . GLU A 1 176 ? -1.157 8.958 21.764 1.00 94.38 176 GLU A O 1
ATOM 1327 N N . THR A 1 177 ? 0.461 10.164 22.728 1.00 92.62 177 THR A N 1
ATOM 1328 C CA . THR A 1 177 ? 1.168 10.483 21.480 1.00 92.62 177 THR A CA 1
ATOM 1329 C C . THR A 1 177 ? 2.318 9.505 21.270 1.00 92.62 177 THR A C 1
ATOM 1331 O O . THR A 1 177 ? 3.175 9.352 22.145 1.00 92.62 177 THR A O 1
ATOM 1334 N N . ILE A 1 178 ? 2.386 8.878 20.094 1.00 92.94 178 ILE A N 1
ATOM 1335 C CA . ILE A 1 178 ? 3.490 7.975 19.753 1.00 92.94 178 ILE A CA 1
ATOM 1336 C C . ILE A 1 178 ? 4.770 8.768 19.448 1.00 92.94 178 ILE A C 1
ATOM 1338 O O . ILE A 1 178 ? 4.792 9.671 18.606 1.00 92.94 178 ILE A O 1
ATOM 1342 N N . THR A 1 179 ? 5.867 8.419 20.122 1.00 92.12 179 THR A N 1
ATOM 1343 C CA . THR A 1 179 ? 7.186 9.003 19.854 1.00 92.12 179 THR A CA 1
ATOM 1344 C C . THR A 1 179 ? 7.956 8.173 18.822 1.00 92.12 179 THR A C 1
ATOM 1346 O O . THR A 1 179 ? 7.757 6.958 18.740 1.00 92.12 179 THR A O 1
ATOM 1349 N N . PRO A 1 180 ? 8.865 8.786 18.039 1.00 93.56 180 PRO A N 1
ATOM 1350 C CA . PRO A 1 180 ? 9.646 8.060 17.036 1.00 93.56 180 PRO A CA 1
ATOM 1351 C C . PRO A 1 180 ? 10.471 6.910 17.629 1.00 93.56 180 PRO A C 1
ATOM 1353 O O . PRO A 1 180 ? 10.617 5.875 16.991 1.00 93.56 180 PRO A O 1
ATOM 1356 N N . ASP A 1 181 ? 10.973 7.066 18.855 1.00 93.44 181 ASP A N 1
ATOM 1357 C CA . ASP A 1 181 ? 11.838 6.078 19.516 1.00 93.44 181 ASP A CA 1
ATOM 1358 C C . ASP A 1 181 ? 11.113 4.782 19.894 1.00 93.44 181 ASP A C 1
ATOM 1360 O O . ASP A 1 181 ? 11.750 3.749 20.087 1.00 93.44 181 ASP A O 1
ATOM 1364 N N . LYS A 1 182 ? 9.776 4.817 19.980 1.00 92.19 182 LYS A N 1
ATOM 1365 C CA . LYS A 1 182 ? 8.949 3.628 20.223 1.00 92.19 182 LYS A CA 1
ATOM 1366 C C . LYS A 1 182 ? 8.772 2.764 18.971 1.00 92.19 182 LYS A C 1
ATOM 1368 O O . LYS A 1 182 ? 8.287 1.641 19.080 1.00 92.19 182 LYS A O 1
ATOM 1373 N N . ILE A 1 183 ? 9.131 3.276 17.792 1.00 94.12 183 ILE A N 1
ATOM 1374 C CA . ILE A 1 183 ? 9.013 2.569 16.517 1.00 94.12 183 ILE A CA 1
ATOM 1375 C C . ILE A 1 183 ? 10.383 1.987 16.171 1.00 94.12 183 ILE A C 1
ATOM 1377 O O . ILE A 1 183 ? 11.282 2.694 15.714 1.00 94.12 183 ILE A O 1
ATOM 1381 N N . ASP A 1 184 ? 10.536 0.689 16.418 1.00 92.69 184 ASP A N 1
ATOM 1382 C CA . ASP A 1 184 ? 11.757 -0.070 16.160 1.00 92.69 184 ASP A CA 1
ATOM 1383 C C . ASP A 1 184 ? 11.548 -1.132 15.064 1.00 92.69 184 ASP A C 1
ATOM 1385 O O . ASP A 1 184 ? 10.452 -1.306 14.528 1.00 92.69 184 ASP A O 1
ATOM 1389 N N . ALA A 1 185 ? 12.601 -1.890 14.755 1.00 91.62 185 ALA A N 1
ATOM 1390 C CA . ALA A 1 185 ? 12.567 -2.942 13.741 1.00 91.62 185 ALA A CA 1
ATOM 1391 C C . ALA A 1 185 ? 11.531 -4.053 14.016 1.00 91.62 185 ALA A C 1
ATOM 1393 O O . ALA A 1 185 ? 11.187 -4.810 13.110 1.00 91.62 185 ALA A O 1
ATOM 1394 N N . ARG A 1 186 ? 11.005 -4.180 15.245 1.00 92.50 186 ARG A N 1
ATOM 1395 C CA . ARG A 1 186 ? 9.950 -5.155 15.560 1.00 92.50 186 ARG A CA 1
ATOM 1396 C C . ARG A 1 186 ? 8.600 -4.716 14.992 1.00 92.50 186 ARG A C 1
ATOM 1398 O O . ARG A 1 186 ? 7.721 -5.557 14.835 1.00 92.50 186 ARG A O 1
ATOM 1405 N N . ALA A 1 187 ? 8.424 -3.428 14.699 1.00 92.38 187 ALA A N 1
ATOM 1406 C CA . ALA A 1 187 ? 7.235 -2.878 14.054 1.00 92.38 187 ALA A CA 1
ATOM 1407 C C . ALA A 1 187 ? 7.193 -3.135 12.534 1.00 92.38 187 ALA A C 1
ATOM 1409 O O . ALA A 1 187 ? 6.189 -2.821 11.888 1.00 92.38 187 ALA A O 1
ATOM 1410 N N . ALA A 1 188 ? 8.255 -3.703 11.952 1.00 93.38 188 ALA A N 1
ATOM 1411 C CA . ALA A 1 188 ? 8.318 -3.988 10.527 1.00 93.38 188 ALA A CA 1
ATOM 1412 C C . ALA A 1 188 ? 7.139 -4.855 10.071 1.00 93.38 188 ALA A C 1
ATOM 1414 O O . ALA A 1 188 ? 6.783 -5.848 10.703 1.00 93.38 188 ALA A O 1
ATOM 1415 N N . TYR A 1 189 ? 6.538 -4.462 8.952 1.00 93.25 189 TYR A N 1
ATOM 1416 C CA . TYR A 1 189 ? 5.372 -5.097 8.343 1.00 93.25 189 TYR A CA 1
ATOM 1417 C C . TYR A 1 189 ? 4.071 -5.095 9.174 1.00 93.25 189 TYR A C 1
ATOM 1419 O O . TYR A 1 189 ? 3.070 -5.651 8.724 1.00 93.25 189 TYR A O 1
ATOM 1427 N N . ALA A 1 190 ? 4.044 -4.431 10.335 1.00 96.31 190 ALA A N 1
ATOM 1428 C CA . ALA A 1 190 ? 2.863 -4.325 11.190 1.00 96.31 190 ALA A CA 1
ATOM 1429 C C . ALA A 1 190 ? 1.967 -3.124 10.830 1.00 96.31 190 ALA A C 1
ATOM 1431 O O . ALA A 1 190 ? 2.360 -2.218 10.083 1.00 96.31 190 ALA A O 1
ATOM 1432 N N . VAL A 1 191 ? 0.764 -3.111 11.406 1.00 97.56 191 VAL A N 1
ATOM 1433 C CA . VAL A 1 191 ? -0.143 -1.959 11.453 1.00 97.56 191 VAL A CA 1
ATOM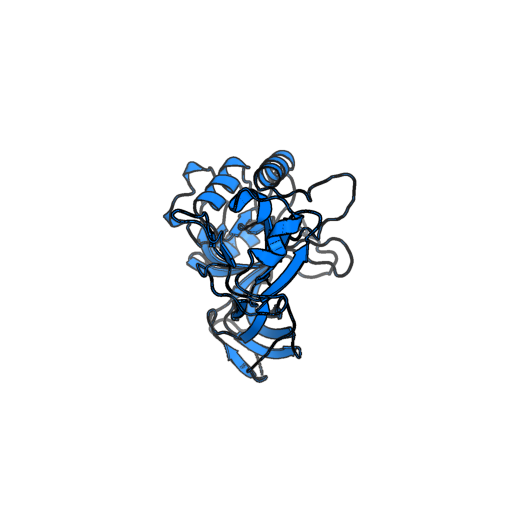 1434 C C . VAL A 1 191 ? -0.192 -1.448 12.893 1.00 97.56 191 VAL A C 1
ATOM 1436 O O . VAL A 1 191 ? -0.625 -2.158 13.795 1.00 97.56 191 VAL A O 1
ATOM 1439 N N . LEU A 1 192 ? 0.273 -0.224 13.129 1.00 97.81 192 LEU A N 1
ATOM 1440 C CA . LEU A 1 192 ? 0.452 0.312 14.479 1.00 97.81 192 LEU A CA 1
ATOM 1441 C C . LEU A 1 192 ? -0.785 1.060 14.970 1.00 97.81 192 LEU A C 1
ATOM 1443 O O . LEU A 1 192 ? -1.320 1.906 14.256 1.00 97.81 192 LEU A O 1
ATOM 1447 N N . ILE A 1 193 ? -1.189 0.803 16.212 1.00 97.69 193 ILE A N 1
ATOM 1448 C CA . ILE A 1 193 ? -2.240 1.548 16.913 1.00 97.69 193 ILE A CA 1
ATOM 1449 C C . ILE A 1 193 ? -1.550 2.555 17.842 1.00 97.69 193 ILE A C 1
ATOM 1451 O O . ILE A 1 193 ? -0.892 2.165 18.808 1.00 97.69 193 ILE A O 1
ATOM 1455 N N . CYS A 1 194 ? -1.668 3.848 17.523 1.00 93.44 194 CYS A N 1
ATOM 1456 C CA . CYS A 1 194 ? -0.798 4.906 18.054 1.00 93.44 194 CYS A CA 1
ATOM 1457 C C . CYS A 1 194 ? -1.472 5.902 19.014 1.00 93.44 194 CYS A C 1
ATOM 1459 O O . CYS A 1 194 ? -0.804 6.830 19.459 1.00 93.44 194 CYS A O 1
ATOM 1461 N N . GLY A 1 195 ? -2.761 5.744 19.331 1.00 92.25 195 GLY A N 1
ATOM 1462 C CA . GLY A 1 195 ? -3.464 6.628 20.271 1.00 92.25 195 GLY A CA 1
ATOM 1463 C C .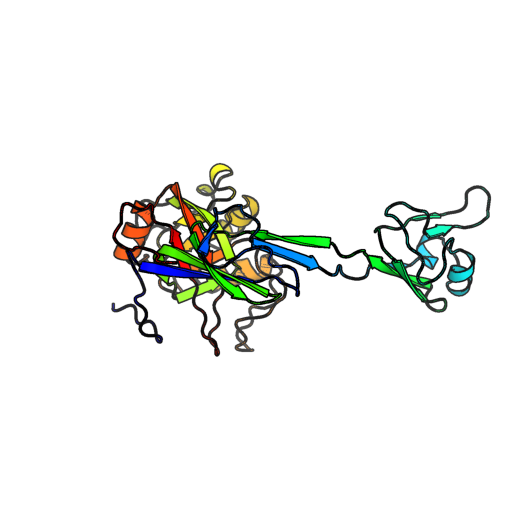 GLY A 1 195 ? -3.909 7.940 19.633 1.00 92.25 195 GLY A C 1
ATOM 1464 O O . GLY A 1 195 ? -4.593 7.916 18.613 1.00 92.25 195 GLY A O 1
ATOM 1465 N N . GLY A 1 196 ? -3.550 9.077 20.235 1.00 92.50 196 GLY A N 1
ATOM 1466 C CA . GLY A 1 196 ? -4.174 10.376 19.971 1.00 92.50 196 GLY A CA 1
ATOM 1467 C C . GLY A 1 196 ? -3.511 11.229 18.888 1.00 92.50 196 GLY A C 1
ATOM 1468 O O . GLY A 1 196 ? -4.193 11.916 18.133 1.00 92.50 196 GLY A O 1
ATOM 1469 N N . SER A 1 197 ? -2.187 11.219 18.763 1.00 94.81 197 SER A N 1
ATOM 1470 C CA . SER A 1 197 ? -1.528 11.968 17.686 1.00 94.81 197 SER A CA 1
ATOM 1471 C C . SER A 1 197 ? -0.191 11.371 17.276 1.00 94.81 197 SER A C 1
ATOM 1473 O O . SER A 1 197 ? 0.367 10.500 17.948 1.00 94.81 197 SER A O 1
ATOM 1475 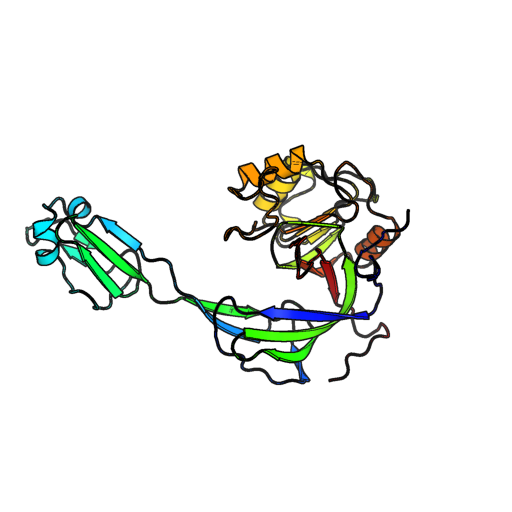N N . ILE A 1 198 ? 0.304 11.820 16.123 1.00 96.25 198 ILE A N 1
ATOM 1476 C CA . ILE A 1 198 ? 1.571 11.375 15.555 1.00 96.25 198 ILE A CA 1
ATOM 1477 C C . ILE A 1 198 ? 2.305 12.530 14.869 1.00 96.25 198 ILE A C 1
ATOM 1479 O O . ILE A 1 198 ? 1.696 13.359 14.193 1.00 96.25 198 ILE A O 1
ATOM 1483 N N . SER A 1 199 ? 3.629 12.557 15.026 1.00 95.94 199 SER A N 1
ATOM 1484 C CA . SER A 1 199 ? 4.517 13.516 14.359 1.00 95.94 199 SER A CA 1
ATOM 1485 C C . SER A 1 199 ? 5.032 12.995 13.012 1.00 95.94 199 SER A C 1
ATOM 1487 O O . SER A 1 199 ? 5.117 11.789 12.768 1.00 95.94 199 SER A O 1
ATOM 1489 N N . ALA A 1 200 ? 5.487 13.901 12.150 1.00 93.81 200 ALA A N 1
ATOM 1490 C CA . ALA A 1 200 ? 6.180 13.596 10.905 1.00 93.81 200 ALA A CA 1
ATOM 1491 C C . ALA A 1 200 ? 7.454 12.783 11.151 1.00 93.81 200 ALA A C 1
ATOM 1493 O O . ALA A 1 200 ? 7.801 11.923 10.344 1.00 93.81 200 ALA A O 1
ATOM 1494 N N . ALA A 1 201 ? 8.153 13.029 12.264 1.00 94.69 201 ALA A N 1
ATOM 1495 C CA . ALA A 1 201 ? 9.323 12.247 12.650 1.00 94.69 201 ALA A CA 1
ATOM 1496 C C . ALA A 1 201 ? 8.956 10.776 12.907 1.00 94.69 201 ALA A C 1
ATOM 1498 O O . ALA A 1 201 ? 9.640 9.884 12.407 1.00 94.69 201 ALA A O 1
ATOM 1499 N N . ALA A 1 202 ? 7.849 10.520 13.610 1.00 95.69 202 ALA A N 1
ATOM 1500 C CA . ALA A 1 202 ? 7.364 9.166 13.862 1.00 95.69 202 ALA A CA 1
ATOM 1501 C C . ALA A 1 202 ? 6.854 8.495 12.574 1.00 95.69 202 ALA A C 1
ATOM 1503 O O . ALA A 1 202 ? 7.197 7.345 12.315 1.00 95.69 202 ALA A O 1
ATOM 1504 N N . LEU A 1 203 ? 6.131 9.222 11.712 1.00 94.69 203 LEU A N 1
ATOM 1505 C CA . LEU A 1 203 ? 5.707 8.724 10.395 1.00 94.69 203 LEU A CA 1
ATOM 1506 C C . LEU A 1 203 ? 6.898 8.330 9.508 1.00 94.69 203 LEU A C 1
ATOM 1508 O O . LEU A 1 203 ? 6.890 7.274 8.877 1.00 94.69 203 LEU A O 1
ATOM 1512 N N . ARG A 1 204 ? 7.950 9.156 9.478 1.00 92.56 204 ARG A N 1
ATOM 1513 C CA . ARG A 1 204 ? 9.188 8.844 8.748 1.00 92.56 204 ARG A CA 1
ATOM 1514 C C . ARG A 1 204 ? 9.887 7.628 9.329 1.00 92.56 204 ARG A C 1
ATOM 1516 O O . ARG A 1 204 ? 10.333 6.782 8.561 1.00 92.56 204 ARG A O 1
ATOM 1523 N N . ARG A 1 205 ? 9.969 7.528 10.659 1.00 94.81 205 ARG A N 1
ATOM 1524 C CA . ARG A 1 205 ? 10.568 6.361 11.307 1.00 94.81 205 ARG A CA 1
ATOM 1525 C C . ARG A 1 205 ? 9.798 5.091 10.956 1.00 94.81 205 ARG A C 1
ATOM 1527 O O . ARG A 1 205 ? 10.410 4.110 10.563 1.00 94.81 205 ARG A O 1
ATOM 1534 N N . ALA A 1 206 ? 8.470 5.137 10.986 1.00 95.06 206 ALA A N 1
ATOM 1535 C CA . ALA A 1 206 ? 7.627 4.023 10.568 1.00 95.06 206 ALA A CA 1
ATOM 1536 C C . ALA A 1 206 ? 7.881 3.604 9.113 1.00 95.06 206 ALA A C 1
ATOM 1538 O O . ALA A 1 206 ? 8.034 2.417 8.836 1.00 95.06 206 ALA A O 1
ATOM 1539 N N . ALA A 1 207 ? 7.994 4.566 8.193 1.00 92.44 207 ALA A N 1
ATOM 1540 C CA . ALA A 1 207 ? 8.338 4.273 6.804 1.00 92.44 207 ALA A CA 1
ATOM 1541 C C . ALA A 1 207 ? 9.736 3.629 6.674 1.00 92.44 207 ALA A C 1
ATOM 1543 O O . ALA A 1 207 ? 9.892 2.644 5.958 1.00 92.44 207 ALA A O 1
ATOM 1544 N N . GLN A 1 208 ? 10.738 4.132 7.404 1.00 92.25 208 GLN A N 1
ATOM 1545 C CA . GLN A 1 208 ? 12.099 3.572 7.423 1.00 92.25 208 GLN A CA 1
ATOM 1546 C C . GLN A 1 208 ? 12.136 2.132 7.952 1.00 92.25 208 GLN A C 1
ATOM 1548 O O . GLN A 1 208 ? 12.821 1.286 7.381 1.00 92.25 208 GLN A O 1
ATOM 1553 N N . GLU A 1 209 ? 11.366 1.843 9.001 1.00 95.06 209 GLU A N 1
ATOM 1554 C CA . GLU A 1 209 ? 11.247 0.509 9.602 1.00 95.06 209 GLU A CA 1
ATOM 1555 C C . GLU A 1 209 ? 10.275 -0.410 8.831 1.00 95.06 209 GLU A C 1
ATOM 1557 O O . GLU A 1 209 ? 9.977 -1.512 9.281 1.00 95.06 209 GLU A O 1
ATOM 1562 N N . LYS A 1 210 ? 9.783 0.007 7.652 1.00 94.31 210 LYS A N 1
ATOM 1563 C CA . LYS A 1 210 ? 8.865 -0.763 6.788 1.00 94.31 210 LYS A CA 1
ATOM 1564 C C . LYS A 1 210 ? 7.534 -1.134 7.455 1.00 94.31 210 LYS A C 1
ATOM 1566 O O . LYS A 1 210 ? 6.970 -2.201 7.197 1.00 94.31 210 LYS A O 1
ATOM 1571 N N . VAL A 1 211 ? 7.015 -0.259 8.310 1.00 96.31 211 VAL A N 1
ATOM 1572 C CA . VAL A 1 211 ? 5.653 -0.359 8.849 1.00 96.31 211 VAL A CA 1
ATOM 1573 C C . VAL A 1 211 ? 4.645 -0.257 7.697 1.00 96.31 211 VAL A C 1
ATOM 1575 O O . VAL A 1 211 ? 4.799 0.566 6.795 1.00 96.31 211 VAL A O 1
ATOM 1578 N N . ARG A 1 212 ? 3.600 -1.091 7.713 1.00 95.00 212 ARG A N 1
ATOM 1579 C CA . ARG A 1 212 ? 2.575 -1.128 6.652 1.00 95.00 212 ARG A CA 1
ATOM 1580 C C . ARG A 1 212 ? 1.499 -0.076 6.864 1.00 95.00 212 ARG A C 1
ATOM 1582 O O . ARG A 1 212 ? 1.061 0.553 5.899 1.00 95.00 212 ARG A O 1
ATOM 1589 N N . GLY A 1 213 ? 1.080 0.111 8.113 1.00 96.62 213 GLY A N 1
ATOM 1590 C CA . GLY A 1 213 ? -0.017 1.006 8.450 1.00 96.62 213 GLY A CA 1
ATOM 1591 C C . GLY A 1 213 ? 0.116 1.665 9.817 1.00 96.62 213 GLY A C 1
ATOM 1592 O O . GLY A 1 213 ? 0.783 1.144 10.705 1.00 96.62 213 GLY A O 1
ATOM 1593 N N . ILE A 1 214 ? -0.540 2.808 9.987 1.00 97.50 214 ILE A N 1
ATOM 1594 C CA . ILE A 1 214 ? -0.683 3.524 11.255 1.00 97.50 214 ILE A CA 1
ATOM 1595 C C . ILE A 1 214 ? -2.133 3.951 11.421 1.00 97.50 214 ILE A C 1
ATOM 1597 O O . ILE A 1 214 ? -2.729 4.527 10.511 1.00 97.50 214 ILE A O 1
ATOM 1601 N N . ILE A 1 215 ? -2.663 3.714 12.615 1.00 97.81 215 ILE A N 1
ATOM 1602 C CA . ILE A 1 215 ? -3.989 4.122 13.052 1.00 97.81 215 ILE A CA 1
ATOM 1603 C C . ILE A 1 215 ? -3.823 5.127 14.193 1.00 97.81 215 ILE A C 1
ATOM 1605 O O . ILE A 1 215 ? -3.163 4.839 15.195 1.00 97.81 215 ILE A O 1
ATOM 1609 N N . VAL A 1 216 ? -4.419 6.310 14.046 1.00 97.50 216 VAL A N 1
ATOM 1610 C CA . VAL A 1 216 ? -4.298 7.408 15.015 1.00 97.50 216 VAL A CA 1
ATOM 1611 C C . VAL A 1 216 ? -5.616 8.174 15.180 1.00 97.50 216 VAL A C 1
ATOM 1613 O O . VAL A 1 216 ? -6.470 8.187 14.291 1.00 97.50 216 VAL A O 1
ATOM 1616 N N . GLY A 1 217 ? -5.791 8.805 16.337 1.00 96.12 217 GLY A N 1
ATOM 1617 C CA . GLY A 1 217 ? -6.874 9.723 16.672 1.00 96.12 217 GLY A CA 1
ATOM 1618 C C . GLY A 1 217 ? -6.861 10.938 15.756 1.00 96.12 217 GLY A C 1
ATOM 1619 O O . GLY A 1 217 ? -7.724 11.085 14.894 1.00 96.12 217 GLY A O 1
ATOM 1620 N N . GLY A 1 218 ? -5.835 11.774 15.878 1.00 94.94 218 GLY A N 1
ATOM 1621 C CA . GLY A 1 218 ? -5.658 12.959 15.053 1.00 94.94 218 GLY A CA 1
ATOM 1622 C C . GLY A 1 218 ? -4.251 13.150 14.494 1.00 94.94 218 GLY A C 1
ATOM 1623 O O . GLY A 1 218 ? -3.290 12.493 14.888 1.00 94.94 218 GLY A O 1
ATOM 1624 N N . ILE A 1 219 ? -4.127 14.064 13.535 1.00 95.12 219 ILE A N 1
ATOM 1625 C CA . ILE A 1 219 ? -2.837 14.502 12.994 1.00 95.12 219 ILE A CA 1
ATOM 1626 C C . ILE A 1 219 ? -2.854 16.001 12.720 1.00 95.12 219 ILE A C 1
ATOM 1628 O O . ILE A 1 219 ? -3.812 16.540 12.167 1.00 95.12 219 ILE A O 1
ATOM 1632 N N . GLU A 1 220 ? -1.793 16.707 13.087 1.00 94.38 220 GLU A N 1
ATOM 1633 C CA . GLU A 1 220 ? -1.659 18.121 12.744 1.00 94.38 220 GLU A CA 1
ATOM 1634 C C . GLU A 1 220 ? -1.343 18.300 11.252 1.00 94.38 220 GLU A C 1
ATOM 1636 O O . GLU A 1 220 ? -0.538 17.568 10.675 1.00 94.38 220 GLU A O 1
ATOM 1641 N N . GLU A 1 221 ? -1.954 19.302 10.610 1.00 90.19 221 GLU A N 1
ATOM 1642 C CA . GLU A 1 221 ? -1.754 19.569 9.176 1.00 90.19 221 GLU A CA 1
ATOM 1643 C C . GLU A 1 221 ? -0.273 19.818 8.844 1.00 90.19 221 GLU A C 1
ATOM 1645 O O . GLU A 1 221 ? 0.231 19.345 7.825 1.00 90.19 221 GLU A O 1
ATOM 1650 N N . ALA A 1 222 ? 0.439 20.532 9.722 1.00 90.94 222 ALA A N 1
ATOM 1651 C CA . ALA A 1 222 ? 1.856 20.831 9.551 1.00 90.94 222 ALA A CA 1
ATOM 1652 C C . ALA A 1 222 ? 2.716 19.558 9.531 1.00 90.94 222 ALA A C 1
ATOM 1654 O O . ALA A 1 222 ? 3.602 19.438 8.682 1.00 90.94 222 ALA A O 1
ATOM 1655 N N . GLU A 1 223 ? 2.424 18.595 10.407 1.00 93.44 223 GLU A N 1
ATOM 1656 C CA . GLU A 1 223 ? 3.120 17.307 10.477 1.00 93.44 223 GLU A CA 1
ATOM 1657 C C . GLU A 1 223 ? 2.817 16.454 9.241 1.00 93.44 223 GLU A C 1
ATOM 1659 O O . GLU A 1 223 ? 3.734 15.963 8.577 1.00 93.44 223 GLU A O 1
ATOM 1664 N N . LEU A 1 224 ? 1.540 16.358 8.854 1.00 90.19 224 LEU A N 1
ATOM 1665 C CA . LEU A 1 224 ? 1.138 15.640 7.644 1.00 90.19 224 LEU A CA 1
ATOM 1666 C C . LEU A 1 224 ? 1.818 16.216 6.395 1.00 90.19 224 LEU A C 1
ATOM 1668 O O . LEU A 1 224 ? 2.427 15.479 5.619 1.00 90.19 224 LEU A O 1
ATOM 1672 N N . ARG A 1 225 ? 1.761 17.539 6.210 1.00 87.12 225 ARG A N 1
ATOM 1673 C CA . ARG A 1 225 ? 2.392 18.225 5.075 1.00 87.12 225 ARG A CA 1
ATOM 1674 C C . ARG A 1 225 ? 3.898 17.988 5.053 1.00 87.12 225 ARG A C 1
ATOM 1676 O O . ARG A 1 225 ? 4.463 17.738 3.989 1.00 87.12 225 ARG A O 1
ATOM 1683 N N . THR A 1 226 ? 4.541 18.046 6.216 1.00 89.38 226 THR A N 1
ATOM 1684 C CA . THR A 1 226 ? 5.981 17.811 6.369 1.00 89.38 226 THR A CA 1
ATOM 1685 C C . THR A 1 226 ? 6.361 16.384 5.977 1.00 89.38 226 THR A C 1
ATOM 1687 O O . THR A 1 226 ? 7.336 16.189 5.245 1.00 89.38 226 THR A O 1
ATOM 1690 N N . PHE A 1 227 ? 5.576 15.388 6.393 1.00 88.38 227 PHE A N 1
ATOM 1691 C CA . PHE A 1 227 ? 5.759 14.000 5.979 1.00 88.38 227 PHE A CA 1
ATOM 1692 C C . PHE A 1 227 ? 5.596 13.841 4.460 1.00 88.38 227 PHE A C 1
ATOM 1694 O O . PHE A 1 227 ? 6.539 13.421 3.793 1.00 88.38 227 PHE A O 1
ATOM 1701 N N . LEU A 1 228 ? 4.460 14.264 3.897 1.00 83.44 228 LEU A N 1
ATOM 1702 C CA . LEU A 1 228 ? 4.150 14.096 2.471 1.00 83.44 228 LEU A CA 1
ATOM 1703 C C . LEU A 1 228 ? 5.163 14.792 1.552 1.00 83.44 228 LEU A C 1
ATOM 1705 O O . LEU A 1 228 ? 5.632 14.188 0.590 1.00 83.44 228 LEU A O 1
ATOM 1709 N N . SER A 1 229 ? 5.569 16.020 1.889 1.00 78.69 229 SER A N 1
ATOM 1710 C CA . SER A 1 229 ? 6.567 16.772 1.109 1.00 78.69 229 SER A CA 1
ATOM 1711 C C . SER A 1 229 ? 7.920 16.057 1.053 1.00 78.69 229 SER A C 1
ATOM 1713 O O . SER A 1 229 ? 8.633 16.146 0.058 1.00 78.69 229 SER A O 1
ATOM 1715 N N . THR A 1 230 ? 8.277 15.336 2.120 1.00 66.44 230 THR A N 1
ATOM 1716 C CA . THR A 1 230 ? 9.540 14.585 2.201 1.00 66.44 230 THR A CA 1
ATOM 1717 C C . THR A 1 230 ? 9.462 13.265 1.446 1.00 66.44 230 THR A C 1
ATOM 1719 O O . THR A 1 230 ? 10.442 12.844 0.843 1.00 66.44 230 THR A O 1
ATOM 1722 N N . SER A 1 231 ? 8.292 12.630 1.444 1.00 58.88 231 SER A N 1
ATOM 1723 C CA . SER A 1 231 ? 8.048 11.354 0.768 1.00 58.88 231 SER A CA 1
ATOM 1724 C C . SER A 1 231 ? 7.942 11.478 -0.759 1.00 58.88 231 SER A C 1
ATOM 1726 O O . SER A 1 231 ? 7.525 10.529 -1.410 1.00 58.88 231 SER A O 1
ATOM 1728 N N . GLY A 1 232 ? 8.262 12.643 -1.339 1.00 57.81 232 GLY A N 1
ATOM 1729 C CA . GLY A 1 232 ? 8.127 12.901 -2.777 1.00 57.81 232 GLY A CA 1
ATOM 1730 C C . GLY A 1 232 ? 6.683 13.105 -3.243 1.00 57.81 232 GLY A C 1
ATOM 1731 O O . GLY A 1 232 ? 6.453 13.344 -4.425 1.00 57.81 232 GLY A O 1
ATOM 1732 N N . PHE A 1 233 ? 5.709 13.091 -2.326 1.00 54.94 233 PHE A N 1
ATOM 1733 C CA . PHE A 1 233 ? 4.294 13.210 -2.652 1.00 54.94 233 PHE A CA 1
ATOM 1734 C C . PHE A 1 233 ? 3.962 14.639 -3.108 1.00 54.94 233 PHE A C 1
ATOM 1736 O O . PHE A 1 233 ? 3.767 15.552 -2.305 1.00 54.94 233 PHE A O 1
ATOM 1743 N N . ARG A 1 234 ? 3.880 14.837 -4.428 1.00 51.59 234 ARG A N 1
ATOM 1744 C CA . ARG A 1 234 ? 3.629 16.145 -5.068 1.00 51.59 234 ARG A CA 1
ATOM 1745 C C . ARG A 1 234 ? 2.157 16.586 -5.078 1.00 51.59 234 ARG A C 1
ATOM 1747 O O . ARG A 1 234 ? 1.854 17.659 -5.589 1.00 51.59 234 ARG A O 1
ATOM 1754 N N . GLY A 1 235 ? 1.246 15.773 -4.537 1.00 51.06 235 GLY A N 1
ATOM 1755 C CA . GLY A 1 235 ? -0.205 15.979 -4.632 1.00 51.06 235 GLY A CA 1
ATOM 1756 C C . GLY A 1 235 ? -0.847 16.809 -3.516 1.00 51.06 235 GLY A C 1
ATOM 1757 O O . GLY A 1 235 ? -2.024 17.141 -3.623 1.00 51.06 235 GLY A O 1
ATOM 1758 N N . TRP A 1 236 ? -0.128 17.149 -2.439 1.00 49.84 236 TRP A N 1
ATOM 1759 C CA . TRP A 1 236 ? -0.719 17.922 -1.340 1.00 49.84 236 TRP A CA 1
ATOM 1760 C C . TRP A 1 236 ? -0.652 19.426 -1.629 1.00 49.84 236 TRP A C 1
ATOM 1762 O O . TRP A 1 236 ? 0.314 20.098 -1.271 1.00 49.84 236 TRP A O 1
ATOM 1772 N N . SER A 1 237 ? -1.693 19.952 -2.279 1.00 45.75 237 SER A N 1
ATOM 1773 C CA . SER A 1 237 ? -1.913 21.393 -2.424 1.00 45.75 237 SER A CA 1
ATOM 1774 C C . SER A 1 237 ? -3.281 21.794 -1.878 1.00 45.75 237 SER A C 1
ATOM 1776 O O . SER A 1 237 ? -4.305 21.210 -2.229 1.00 45.75 237 SER A O 1
ATOM 1778 N N . ASN A 1 238 ? -3.308 22.848 -1.063 1.00 44.81 238 ASN A N 1
ATOM 1779 C CA . ASN A 1 238 ? -4.537 23.483 -0.587 1.00 44.81 238 ASN A CA 1
ATOM 1780 C C . ASN A 1 238 ? -5.295 24.254 -1.692 1.00 44.81 238 ASN A C 1
ATOM 1782 O O . ASN A 1 238 ? -6.406 24.716 -1.445 1.00 44.81 238 ASN A O 1
ATOM 1786 N N . THR A 1 239 ? -4.730 24.393 -2.900 1.00 37.62 239 THR A N 1
ATOM 1787 C CA . THR A 1 239 ? -5.299 25.235 -3.970 1.00 37.62 239 THR A CA 1
ATOM 1788 C C . THR A 1 239 ? -6.186 24.511 -4.981 1.00 37.62 239 THR A C 1
ATOM 1790 O O . THR A 1 239 ? -6.942 25.177 -5.683 1.00 37.62 239 THR A O 1
ATOM 1793 N N . THR A 1 240 ? -6.139 23.180 -5.086 1.00 39.62 240 THR A N 1
ATOM 1794 C CA . THR A 1 240 ? -6.794 22.465 -6.202 1.00 39.62 240 THR A CA 1
ATOM 1795 C C . THR A 1 240 ? -7.976 21.590 -5.797 1.00 39.62 240 THR A C 1
ATOM 1797 O O . THR A 1 240 ? -8.732 21.163 -6.667 1.00 39.62 240 THR A O 1
ATOM 1800 N N . GLY A 1 241 ? -8.207 21.338 -4.503 1.00 38.44 241 GLY A N 1
ATOM 1801 C CA . GLY A 1 241 ? -9.353 20.533 -4.045 1.00 38.44 241 GLY A CA 1
ATOM 1802 C C . GLY A 1 241 ? -9.401 19.118 -4.643 1.00 38.44 241 GLY A C 1
ATOM 1803 O O . GLY A 1 241 ? -10.457 18.479 -4.636 1.00 38.44 241 GLY A O 1
ATOM 1804 N N . VAL A 1 242 ? -8.275 18.647 -5.188 1.00 38.91 242 VAL A N 1
ATOM 1805 C CA . VAL A 1 242 ? -8.084 17.309 -5.742 1.00 38.91 242 VAL A CA 1
ATOM 1806 C C . VAL A 1 242 ? -7.415 16.472 -4.655 1.00 38.91 242 VAL A C 1
ATOM 1808 O O . VAL A 1 242 ? -6.198 16.360 -4.573 1.00 38.91 242 VAL A O 1
ATOM 1811 N N . PHE A 1 243 ? -8.242 15.912 -3.773 1.00 48.66 243 PHE A N 1
ATOM 1812 C CA . PHE A 1 243 ? -7.847 14.802 -2.912 1.00 48.66 243 PHE A CA 1
ATOM 1813 C C . PHE A 1 243 ? -7.945 13.523 -3.750 1.00 48.66 243 PHE A C 1
ATOM 1815 O O . PHE A 1 243 ? -9.014 12.920 -3.831 1.00 48.66 243 PHE A O 1
ATOM 1822 N N . GLY A 1 244 ? -6.865 13.161 -4.443 1.00 41.38 244 GLY A N 1
ATOM 1823 C CA . GLY A 1 244 ? -6.773 11.895 -5.176 1.00 41.38 244 GLY A CA 1
ATOM 1824 C C . GLY A 1 244 ? -6.142 12.005 -6.563 1.00 41.38 244 GLY A C 1
ATOM 1825 O O . GLY A 1 244 ? -6.328 12.990 -7.264 1.00 41.38 244 GLY A O 1
ATOM 1826 N N . ALA A 1 245 ? -5.446 10.936 -6.951 1.00 35.47 245 ALA A N 1
ATOM 1827 C CA . ALA A 1 245 ? -4.751 10.719 -8.224 1.00 35.47 245 ALA A CA 1
ATOM 1828 C C . ALA A 1 245 ? -3.381 11.406 -8.378 1.00 35.47 245 ALA A C 1
ATOM 1830 O O . ALA A 1 245 ? -3.119 12.118 -9.344 1.00 35.47 245 ALA A O 1
ATOM 1831 N N . THR A 1 246 ? -2.449 11.097 -7.475 1.00 40.62 246 THR A N 1
ATOM 1832 C CA . THR A 1 246 ? -1.049 10.931 -7.893 1.00 40.62 246 THR A CA 1
ATOM 1833 C C . THR A 1 246 ? -0.765 9.439 -8.032 1.00 40.62 246 THR A C 1
ATOM 1835 O O . THR A 1 246 ? -1.214 8.641 -7.214 1.00 40.62 246 THR A O 1
ATOM 1838 N N . THR A 1 247 ? -0.020 9.054 -9.065 1.00 42.00 247 THR A N 1
ATOM 1839 C CA . THR A 1 247 ? 0.457 7.679 -9.312 1.00 42.00 247 THR A CA 1
ATOM 1840 C C . THR A 1 247 ? 1.370 7.139 -8.207 1.00 42.00 247 THR A C 1
ATOM 1842 O O . THR A 1 247 ? 1.623 5.940 -8.150 1.00 42.00 247 THR A O 1
ATOM 1845 N N . GLU A 1 248 ? 1.849 8.008 -7.318 1.00 53.25 248 GLU A N 1
ATOM 1846 C CA . GLU A 1 248 ? 2.671 7.651 -6.166 1.00 53.25 248 GLU A CA 1
ATOM 1847 C C . GLU A 1 248 ? 1.805 7.586 -4.908 1.00 53.25 248 GLU A C 1
ATOM 1849 O O . GLU A 1 248 ? 1.405 8.604 -4.336 1.00 53.25 248 GLU A O 1
ATOM 1854 N N . VAL A 1 249 ? 1.494 6.358 -4.503 1.00 59.62 249 VAL A N 1
ATOM 1855 C CA . VAL A 1 249 ? 0.840 6.045 -3.235 1.00 59.62 249 VAL A CA 1
ATOM 1856 C C . VAL A 1 249 ? 1.943 5.814 -2.198 1.00 59.62 249 VAL A C 1
ATOM 1858 O O . VAL A 1 249 ? 2.802 4.967 -2.448 1.00 59.62 249 VAL A O 1
ATOM 1861 N N . PRO A 1 250 ? 1.950 6.517 -1.048 1.00 68.38 250 PRO A N 1
ATOM 1862 C CA . PRO A 1 250 ? 2.940 6.271 -0.004 1.00 68.38 250 PRO A CA 1
ATOM 1863 C C . PRO A 1 250 ? 3.003 4.789 0.393 1.00 68.38 250 PRO A C 1
ATOM 1865 O O . PRO A 1 250 ? 1.981 4.100 0.449 1.00 68.38 250 PRO A O 1
ATOM 1868 N N . GLU A 1 251 ? 4.209 4.285 0.671 1.00 80.44 251 GLU A N 1
ATOM 1869 C CA . GLU A 1 251 ? 4.398 2.886 1.083 1.00 80.44 251 GLU A CA 1
ATOM 1870 C C . GLU A 1 251 ? 3.684 2.575 2.407 1.00 80.44 251 GLU A C 1
ATOM 1872 O O . GLU A 1 251 ? 3.143 1.477 2.572 1.00 80.44 251 GLU A O 1
ATOM 1877 N N . LEU A 1 252 ? 3.622 3.585 3.280 1.00 91.56 252 LEU A N 1
ATOM 1878 C CA . LEU A 1 252 ? 2.915 3.609 4.554 1.00 91.56 252 LEU A CA 1
ATOM 1879 C C . LEU A 1 252 ? 1.459 4.061 4.376 1.00 91.56 252 LEU A C 1
ATOM 1881 O O . LEU A 1 252 ? 1.193 5.087 3.749 1.00 91.56 252 LEU A O 1
ATOM 1885 N N . THR A 1 253 ? 0.529 3.341 5.000 1.00 94.50 253 THR A N 1
ATOM 1886 C CA . THR A 1 253 ? -0.892 3.717 5.059 1.00 94.50 253 THR A CA 1
ATOM 1887 C C . THR A 1 253 ? -1.220 4.395 6.385 1.00 94.50 253 THR A C 1
ATOM 1889 O O . THR A 1 253 ? -0.890 3.878 7.444 1.00 94.50 253 THR A O 1
ATOM 1892 N N . LEU A 1 254 ? -1.874 5.550 6.351 1.00 95.19 254 LEU A N 1
ATOM 1893 C CA . LEU A 1 254 ? -2.314 6.300 7.523 1.00 95.19 254 LEU A CA 1
ATOM 1894 C C . LEU A 1 254 ? -3.841 6.332 7.563 1.00 95.19 254 LEU A C 1
ATOM 1896 O O . LEU A 1 254 ? -4.469 6.778 6.605 1.00 95.19 254 LEU A O 1
ATOM 1900 N N . VAL A 1 255 ? -4.419 5.931 8.693 1.00 96.44 255 VAL A N 1
ATOM 1901 C CA . VAL A 1 255 ? -5.846 6.064 8.998 1.00 96.44 255 VAL A CA 1
ATOM 1902 C C . VAL A 1 255 ? -6.009 6.962 10.222 1.00 96.44 255 VAL A C 1
ATOM 1904 O O . VAL A 1 255 ? -5.462 6.690 11.290 1.00 96.44 255 VAL A O 1
ATOM 1907 N N . VAL A 1 256 ? -6.770 8.040 10.059 1.00 95.62 256 VAL A N 1
ATOM 1908 C CA . VAL A 1 256 ? -7.072 9.040 11.085 1.00 95.62 256 VAL A CA 1
ATOM 1909 C C . VAL A 1 256 ? -8.555 8.961 11.434 1.00 95.62 256 VAL A C 1
ATOM 1911 O O . VAL A 1 256 ? -9.422 9.079 10.564 1.00 95.62 256 VAL A O 1
ATOM 1914 N N . THR A 1 257 ? -8.851 8.761 12.714 1.00 94.75 257 THR A N 1
ATOM 1915 C CA . THR A 1 257 ? -10.206 8.455 13.206 1.00 94.75 257 THR A CA 1
ATOM 1916 C C . THR A 1 257 ? -11.000 9.698 13.616 1.00 94.75 257 THR A C 1
ATOM 1918 O O . THR A 1 257 ? -12.187 9.770 13.323 1.00 94.75 257 THR A O 1
ATOM 1921 N N . GLU A 1 258 ? -10.351 10.723 14.172 1.00 92.94 258 GLU A N 1
ATOM 1922 C CA . GLU A 1 258 ? -10.984 11.943 14.711 1.00 92.94 258 GLU A CA 1
ATOM 1923 C C . GLU A 1 258 ? -10.687 13.221 13.905 1.00 92.94 258 GLU A C 1
ATOM 1925 O O . GLU A 1 258 ? -11.372 14.237 14.049 1.00 92.94 258 GLU A O 1
ATOM 1930 N N . GLY A 1 259 ? -9.669 13.192 13.040 1.00 90.25 259 GLY A N 1
ATOM 1931 C CA . GLY A 1 259 ? -9.376 14.239 12.053 1.00 90.25 259 GLY A CA 1
ATOM 1932 C C . GLY A 1 259 ? -8.139 15.076 12.368 1.00 90.25 259 GLY A C 1
ATOM 1933 O O . GLY A 1 259 ? -7.156 14.582 12.904 1.00 90.25 259 GLY A O 1
ATOM 1934 N N . PHE A 1 260 ? -8.144 16.355 11.988 1.00 91.12 260 PHE A N 1
ATOM 1935 C CA . PHE A 1 260 ? -6.953 17.202 12.128 1.00 91.12 260 PHE A CA 1
ATOM 1936 C C . PHE A 1 260 ? -6.765 17.750 13.549 1.00 91.12 260 PHE A C 1
ATOM 1938 O O . PHE A 1 260 ? -7.740 18.148 14.188 1.00 91.12 260 PHE A O 1
ATOM 1945 N N . GLY A 1 261 ? -5.517 17.836 14.011 1.00 92.25 261 GLY A N 1
ATOM 1946 C CA . GLY A 1 261 ? -5.120 18.297 15.347 1.00 92.25 261 GLY A CA 1
ATOM 1947 C C . GLY A 1 261 ? -4.730 17.157 16.293 1.00 92.25 261 GLY A C 1
ATOM 1948 O O . GLY A 1 261 ? -4.774 15.988 15.922 1.00 92.25 261 GLY A O 1
ATOM 1949 N N . VAL A 1 262 ? -4.368 17.499 17.530 1.00 93.38 262 VAL A N 1
ATOM 1950 C CA . VAL A 1 262 ? -4.107 16.519 18.596 1.00 93.38 262 VAL A CA 1
ATOM 1951 C C . VAL A 1 262 ? -5.442 16.101 19.204 1.00 93.38 262 VAL A C 1
ATOM 1953 O O . VAL A 1 262 ? -6.066 16.884 19.921 1.00 93.38 262 VAL A O 1
ATOM 1956 N N . ARG A 1 263 ? -5.919 14.895 18.877 1.00 94.19 263 ARG A N 1
ATOM 1957 C CA . ARG A 1 263 ? -7.229 14.405 19.325 1.00 94.19 263 ARG A CA 1
ATOM 1958 C C . ARG A 1 263 ? -7.126 12.975 19.839 1.00 94.19 263 ARG A C 1
ATOM 1960 O O . ARG A 1 263 ? -6.718 12.119 19.063 1.00 94.19 263 ARG A O 1
ATOM 1967 N N . PRO A 1 264 ? -7.533 12.685 21.084 1.00 95.19 264 PRO A N 1
ATOM 1968 C CA . PRO A 1 264 ? -7.588 11.306 21.548 1.00 95.19 264 PRO A CA 1
ATOM 1969 C C . PRO A 1 264 ? -8.532 10.502 20.657 1.00 95.19 264 PRO A C 1
ATOM 1971 O O . PRO A 1 264 ? -9.618 10.982 20.332 1.00 95.19 264 PRO A O 1
ATOM 1974 N N . MET A 1 265 ? -8.118 9.295 20.274 1.00 95.19 265 MET A N 1
ATOM 1975 C CA . MET A 1 265 ? -8.995 8.351 19.584 1.00 95.19 265 MET A CA 1
ATOM 1976 C C . MET A 1 265 ? -10.233 8.090 20.451 1.00 95.19 265 MET A C 1
ATOM 1978 O O . MET A 1 265 ? -10.118 7.982 21.672 1.00 95.19 265 MET A O 1
ATOM 1982 N N . ALA A 1 266 ? -11.422 7.988 19.855 1.00 94.19 266 ALA A N 1
ATOM 1983 C CA . ALA A 1 266 ? -12.610 7.652 20.628 1.00 94.19 266 ALA A CA 1
ATOM 1984 C C . ALA A 1 266 ? -12.426 6.320 21.369 1.00 94.19 266 ALA A C 1
ATOM 1986 O O . ALA A 1 266 ? -12.054 5.311 20.765 1.00 94.19 266 ALA A O 1
ATOM 1987 N N . GLN A 1 267 ? -12.756 6.313 22.665 1.00 94.50 267 GLN A N 1
ATOM 1988 C CA . GLN A 1 267 ? -12.564 5.149 23.534 1.00 94.50 267 GLN A CA 1
ATOM 1989 C C . GLN A 1 267 ? -13.140 3.846 22.948 1.00 94.50 267 GLN A C 1
ATOM 1991 O O . GLN A 1 267 ? -12.411 2.862 22.915 1.00 94.50 267 GLN A O 1
ATOM 1996 N N . PRO A 1 268 ? -14.361 3.817 22.368 1.00 94.81 268 PRO A N 1
ATOM 1997 C CA . PRO A 1 268 ? -14.896 2.585 21.785 1.00 94.81 268 PRO A CA 1
ATOM 1998 C C . PRO A 1 268 ? -14.072 2.035 20.610 1.00 94.81 268 PRO A C 1
ATOM 2000 O O . PRO A 1 268 ? -14.014 0.823 20.417 1.00 94.81 268 PRO A O 1
ATOM 2003 N N . ILE A 1 269 ? -13.443 2.911 19.815 1.00 95.12 269 ILE A N 1
ATOM 2004 C CA . ILE A 1 269 ? -12.561 2.500 18.714 1.00 95.12 269 ILE A CA 1
ATOM 2005 C C . ILE A 1 269 ? -11.256 1.955 19.293 1.00 95.12 269 ILE A C 1
ATOM 2007 O O . ILE A 1 269 ? -10.815 0.879 18.896 1.00 95.12 269 ILE A O 1
ATOM 2011 N N . PHE A 1 270 ? -10.663 2.675 20.246 1.00 96.12 270 PHE A N 1
ATOM 2012 C CA . PHE A 1 270 ? -9.424 2.261 20.897 1.00 96.12 270 PHE A CA 1
ATOM 2013 C C . PHE A 1 270 ? -9.575 0.908 21.607 1.00 96.12 270 PHE A C 1
ATOM 2015 O O . PHE A 1 270 ? -8.733 0.031 21.424 1.00 96.12 270 PHE A O 1
ATOM 2022 N N . ASP A 1 271 ? -10.670 0.704 22.339 1.00 95.81 271 ASP A N 1
ATOM 2023 C CA . ASP A 1 271 ? -10.978 -0.548 23.039 1.00 95.81 271 ASP A CA 1
ATOM 2024 C C . ASP A 1 271 ? -11.153 -1.716 22.058 1.00 95.81 271 ASP A C 1
ATOM 2026 O O . ASP A 1 271 ? -10.609 -2.803 22.275 1.00 95.81 271 ASP A O 1
ATOM 2030 N N . LEU A 1 272 ? -11.870 -1.494 20.946 1.00 95.00 272 LEU A N 1
ATOM 2031 C CA . LEU A 1 272 ? -12.033 -2.505 19.901 1.00 95.00 272 LEU A CA 1
ATOM 2032 C C . LEU A 1 272 ? -10.675 -2.889 19.302 1.00 95.00 272 LEU A C 1
ATOM 2034 O O . LEU A 1 272 ? -10.346 -4.071 19.244 1.00 95.00 272 LEU A O 1
ATOM 2038 N N . LEU A 1 273 ? -9.884 -1.906 18.863 1.00 95.88 273 LEU A N 1
ATOM 20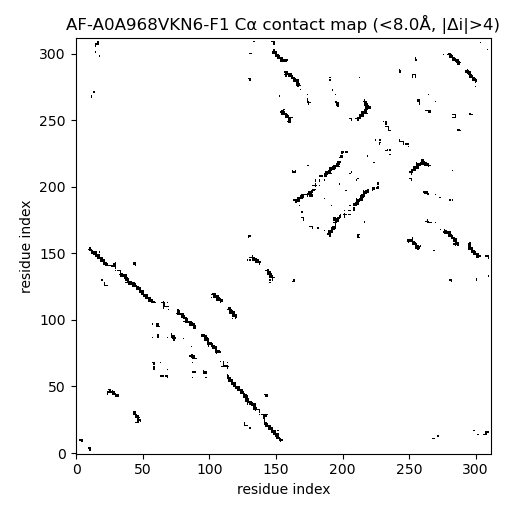39 C CA . LEU A 1 273 ? -8.579 -2.153 18.245 1.00 95.88 273 LEU A CA 1
ATOM 2040 C C . LEU A 1 273 ? -7.618 -2.847 19.217 1.00 95.88 273 LEU A C 1
ATOM 2042 O O . LEU A 1 273 ? -6.922 -3.775 18.819 1.00 95.88 273 LEU A O 1
ATOM 2046 N N . SER A 1 274 ? -7.629 -2.446 20.491 1.00 95.38 274 SER A N 1
ATOM 2047 C CA . SER A 1 274 ? -6.809 -3.056 21.544 1.00 95.38 274 SER A CA 1
ATOM 2048 C C . SER A 1 274 ? -7.203 -4.508 21.818 1.00 95.38 274 SER A C 1
ATOM 2050 O O . SER A 1 274 ? -6.340 -5.340 22.079 1.00 95.38 274 SER A O 1
ATOM 2052 N N . THR A 1 275 ? -8.495 -4.842 21.710 1.00 95.38 275 THR A N 1
ATOM 2053 C CA . THR A 1 275 ? -8.985 -6.228 21.840 1.00 95.38 275 THR A CA 1
ATOM 2054 C C . THR A 1 275 ? -8.423 -7.140 20.745 1.00 95.38 275 THR A C 1
ATOM 2056 O O . THR A 1 275 ? -8.239 -8.335 20.971 1.00 95.38 275 THR A O 1
ATOM 2059 N N . TYR A 1 276 ? -8.131 -6.580 19.570 1.00 95.00 276 TYR A N 1
ATOM 2060 C CA . TYR A 1 276 ? -7.568 -7.291 18.423 1.00 95.00 276 TYR A CA 1
ATOM 2061 C C . TYR A 1 276 ? -6.065 -7.042 18.237 1.00 95.00 276 TYR A C 1
ATOM 2063 O O . TYR A 1 276 ? -5.545 -7.225 17.134 1.00 95.00 276 TYR A O 1
ATOM 2071 N N . ASP A 1 277 ? -5.346 -6.657 19.296 1.00 95.62 277 ASP A N 1
ATOM 2072 C CA . ASP A 1 277 ? -3.884 -6.645 19.265 1.00 95.62 277 ASP A CA 1
ATOM 2073 C C . ASP A 1 277 ? -3.351 -8.014 18.802 1.00 95.62 277 ASP A C 1
ATOM 2075 O O . ASP A 1 277 ? -3.888 -9.070 19.153 1.00 95.62 277 ASP A O 1
ATOM 2079 N N . GLN A 1 278 ? -2.310 -7.995 17.970 1.00 94.75 278 GLN A N 1
ATOM 2080 C CA . GLN A 1 278 ? -1.694 -9.177 17.356 1.00 94.75 278 GLN A CA 1
ATOM 2081 C C . GLN A 1 278 ? -2.592 -9.966 16.389 1.00 94.75 278 GLN A C 1
ATOM 2083 O O . GLN A 1 278 ? -2.214 -11.057 15.963 1.00 94.75 278 GLN A O 1
ATOM 2088 N N . GLN A 1 279 ? -3.753 -9.434 16.000 1.00 93.44 279 GLN A N 1
ATOM 2089 C CA . GLN A 1 279 ? -4.571 -10.001 14.927 1.00 93.44 279 GLN A CA 1
ATOM 2090 C C . GLN A 1 279 ? -4.261 -9.335 13.587 1.00 93.44 279 GLN A C 1
ATOM 2092 O O . GLN A 1 279 ? -3.797 -8.198 13.525 1.00 93.44 279 GLN A O 1
ATOM 2097 N N . GLU A 1 280 ? -4.524 -10.039 12.493 1.00 92.44 280 GLU A N 1
ATOM 2098 C CA . GLU A 1 280 ? -4.386 -9.477 11.153 1.00 92.44 280 GLU A CA 1
ATOM 2099 C C . GLU A 1 280 ? -5.480 -8.447 10.869 1.00 92.44 280 GLU A C 1
ATOM 2101 O O . GLU A 1 280 ? -6.650 -8.639 11.207 1.00 92.44 280 GLU A O 1
ATOM 2106 N N . ALA A 1 281 ? -5.100 -7.366 10.196 1.00 94.56 281 ALA A N 1
ATOM 2107 C CA . ALA A 1 281 ? -6.030 -6.370 9.700 1.00 94.56 281 ALA A CA 1
ATOM 2108 C C . ALA A 1 281 ? -5.650 -5.920 8.291 1.00 94.56 281 ALA A C 1
ATOM 2110 O O . ALA A 1 281 ? -4.473 -5.816 7.937 1.00 94.56 281 ALA A O 1
ATOM 2111 N N . LEU A 1 282 ? -6.677 -5.601 7.512 1.00 94.81 282 LEU A N 1
ATOM 2112 C CA . LEU A 1 282 ? -6.568 -4.835 6.282 1.00 94.81 282 LEU A CA 1
ATOM 2113 C C . LEU A 1 282 ? -6.834 -3.364 6.616 1.00 94.81 282 LEU A C 1
ATOM 2115 O O . LEU A 1 282 ? -7.842 -3.035 7.243 1.00 94.81 282 LEU A O 1
ATOM 2119 N N . VAL A 1 283 ? -5.945 -2.476 6.186 1.00 95.06 283 VAL A N 1
ATOM 2120 C CA . VAL A 1 283 ? -6.127 -1.027 6.272 1.00 95.06 283 VAL A CA 1
ATOM 2121 C C . VAL A 1 283 ? -6.183 -0.412 4.885 1.00 95.06 283 VAL A C 1
ATOM 2123 O O . VAL A 1 283 ? -5.364 -0.709 4.018 1.00 95.06 283 VAL A O 1
ATOM 2126 N N . GLU A 1 284 ? -7.146 0.477 4.697 1.00 92.12 284 GLU A N 1
ATOM 2127 C CA . GLU A 1 284 ? -7.387 1.226 3.472 1.00 92.12 284 GLU A CA 1
ATOM 2128 C C . GLU A 1 284 ? -7.236 2.707 3.822 1.00 92.12 284 GLU A C 1
ATOM 2130 O O . GLU A 1 284 ? -8.042 3.259 4.569 1.00 92.12 284 GLU A O 1
ATOM 2135 N N . GLY A 1 285 ? -6.177 3.359 3.337 1.00 89.19 285 GLY A N 1
ATOM 2136 C CA . GLY A 1 285 ? -5.920 4.771 3.649 1.00 89.19 285 GLY A CA 1
ATOM 2137 C C . GLY A 1 285 ? -6.609 5.751 2.708 1.00 89.19 285 GLY A C 1
ATOM 2138 O O . GLY A 1 285 ? -6.654 6.944 2.993 1.00 89.19 285 GLY A O 1
ATOM 2139 N N . GLN A 1 286 ? -7.130 5.298 1.570 1.00 84.81 286 GLN A N 1
ATOM 2140 C CA . GLN A 1 286 ? -7.577 6.206 0.523 1.00 84.81 286 GLN A CA 1
ATOM 2141 C C . GLN A 1 286 ? -8.810 7.008 0.958 1.00 84.81 286 GLN A C 1
ATOM 2143 O O . GLN A 1 286 ? -9.880 6.463 1.217 1.00 84.81 286 GLN A O 1
ATOM 2148 N N . THR A 1 287 ? -8.664 8.333 0.978 1.00 84.38 287 THR A N 1
ATOM 2149 C CA . THR A 1 287 ? -9.776 9.264 1.191 1.00 84.38 287 THR A CA 1
ATOM 2150 C C . THR A 1 287 ? -10.111 9.965 -0.115 1.00 84.38 287 THR A C 1
ATOM 2152 O O . THR A 1 287 ? -9.254 10.621 -0.705 1.00 84.38 287 THR A O 1
ATOM 2155 N N . GLN A 1 288 ? -11.364 9.868 -0.546 1.00 75.81 288 GLN A N 1
ATOM 2156 C CA . GLN A 1 288 ? -11.890 10.569 -1.709 1.00 75.81 288 GLN A CA 1
ATOM 2157 C C . GLN A 1 288 ? -13.159 11.316 -1.301 1.00 75.81 288 GLN A C 1
ATOM 2159 O O . GLN A 1 288 ? -14.148 10.700 -0.922 1.00 75.81 288 GLN A O 1
ATOM 2164 N N . LEU A 1 289 ? -13.128 12.651 -1.372 1.00 71.25 289 LEU A N 1
ATOM 2165 C CA . LEU A 1 289 ? -14.240 13.519 -0.947 1.00 71.25 289 LEU A CA 1
ATOM 2166 C C . LEU A 1 289 ? -15.285 13.771 -2.051 1.00 71.25 289 LEU A C 1
ATOM 2168 O O . LEU A 1 289 ? -16.285 14.444 -1.811 1.00 71.25 289 LEU A O 1
ATOM 2172 N N . ARG A 1 290 ? -15.043 13.275 -3.270 1.00 73.50 290 ARG A N 1
ATOM 2173 C CA . ARG A 1 290 ? -15.912 13.442 -4.448 1.00 73.50 290 ARG A CA 1
ATOM 2174 C C . ARG A 1 290 ? -16.397 12.086 -4.940 1.00 73.50 290 ARG A C 1
ATOM 2176 O O . ARG A 1 290 ? -15.657 11.121 -4.835 1.00 73.50 290 ARG A O 1
ATOM 2183 N N . ASN A 1 291 ? -17.592 12.042 -5.527 1.00 60.94 291 ASN A N 1
ATOM 2184 C CA . ASN A 1 291 ? -18.258 10.797 -5.907 1.00 60.94 291 ASN A CA 1
ATOM 2185 C C . ASN A 1 291 ? -17.387 9.891 -6.819 1.00 60.94 291 ASN A C 1
ATOM 2187 O O . ASN A 1 291 ? -16.870 10.395 -7.819 1.00 60.94 291 ASN A O 1
ATOM 2191 N N . PRO A 1 292 ? -17.252 8.584 -6.519 1.00 68.75 292 PRO A N 1
ATOM 2192 C CA . PRO A 1 292 ? -17.738 7.914 -5.309 1.00 68.75 292 PRO A CA 1
ATOM 2193 C C . PRO A 1 292 ? -16.957 8.355 -4.063 1.00 68.75 292 PRO A C 1
ATOM 2195 O O . PRO A 1 292 ? -15.726 8.387 -4.076 1.00 68.75 292 PRO A O 1
ATOM 2198 N N . LEU A 1 293 ? -17.680 8.711 -2.995 1.00 75.94 293 LEU A N 1
ATOM 2199 C CA . LEU A 1 293 ? -17.061 9.029 -1.709 1.00 75.94 293 LEU A CA 1
ATOM 2200 C C . LEU A 1 293 ? -16.333 7.768 -1.217 1.00 75.94 293 LEU A C 1
ATOM 2202 O O . LEU A 1 293 ? -16.901 6.679 -1.218 1.00 75.94 293 LEU A O 1
ATOM 2206 N N . ARG A 1 294 ? -15.061 7.899 -0.830 1.00 81.19 294 ARG A N 1
ATOM 2207 C CA . ARG A 1 294 ? -14.315 6.818 -0.174 1.00 81.19 294 ARG A CA 1
ATOM 2208 C C . ARG A 1 294 ? -13.727 7.331 1.121 1.00 81.19 294 ARG A C 1
ATOM 2210 O O . ARG A 1 294 ? -13.089 8.386 1.151 1.00 81.19 294 ARG A O 1
ATOM 2217 N N . ARG A 1 295 ? -13.959 6.582 2.191 1.00 85.75 295 ARG A N 1
ATOM 2218 C CA . ARG A 1 295 ? -13.369 6.828 3.501 1.00 85.75 295 ARG A CA 1
A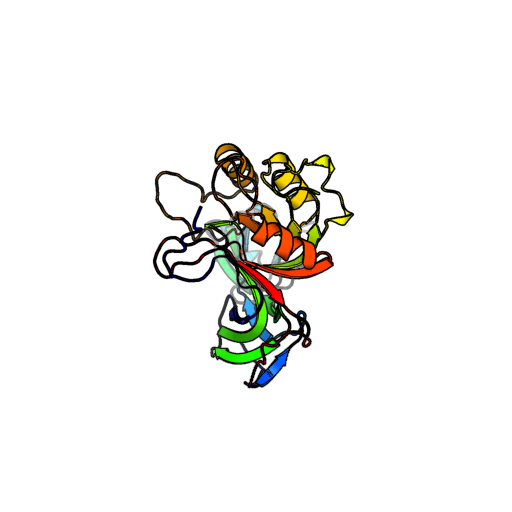TOM 2219 C C . ARG A 1 295 ? -12.343 5.754 3.804 1.00 85.75 295 ARG A C 1
ATOM 2221 O O . ARG A 1 295 ? -12.518 4.619 3.363 1.00 85.75 295 ARG A O 1
ATOM 2228 N N . PRO A 1 296 ? -11.309 6.101 4.575 1.00 92.38 296 PRO A N 1
ATOM 2229 C CA . PRO A 1 296 ? -10.372 5.109 5.039 1.00 92.38 296 PRO A CA 1
ATOM 2230 C C . PRO A 1 296 ? -11.075 4.145 5.990 1.00 92.38 296 PRO A C 1
ATOM 2232 O O . PRO A 1 296 ? -11.975 4.526 6.749 1.00 92.38 296 PRO A O 1
ATOM 2235 N N . ARG A 1 297 ? -10.640 2.896 5.959 1.00 93.69 297 ARG A N 1
ATOM 2236 C CA . ARG A 1 297 ? -11.280 1.803 6.680 1.00 93.69 297 ARG A CA 1
ATOM 2237 C C . ARG A 1 297 ? -10.228 0.864 7.243 1.00 93.69 297 ARG A C 1
ATOM 2239 O O . ARG A 1 297 ? -9.185 0.643 6.637 1.00 93.69 297 ARG A O 1
ATOM 2246 N N . ILE A 1 298 ? -10.517 0.310 8.410 1.00 95.94 298 ILE A N 1
ATOM 2247 C CA . ILE A 1 298 ? -9.775 -0.790 9.021 1.00 95.94 298 ILE A CA 1
ATOM 2248 C C . ILE A 1 298 ? -10.737 -1.968 9.086 1.00 95.94 298 ILE A C 1
ATOM 2250 O O . ILE A 1 298 ? -11.853 -1.819 9.585 1.00 95.94 298 ILE A O 1
ATOM 2254 N N . VAL A 1 299 ? -10.317 -3.119 8.577 1.00 95.44 299 VAL A N 1
ATOM 2255 C CA . VAL A 1 299 ? -11.092 -4.359 8.562 1.00 95.44 299 VAL A CA 1
ATOM 2256 C C . VAL A 1 299 ? -10.296 -5.422 9.300 1.00 95.44 299 VAL A C 1
ATOM 2258 O O . VAL A 1 299 ? -9.169 -5.727 8.921 1.00 95.44 299 VAL A O 1
ATOM 2261 N N . ILE A 1 300 ? -10.892 -5.994 10.342 1.00 95.38 300 ILE A N 1
ATOM 2262 C CA . ILE A 1 300 ? -10.286 -7.028 11.184 1.00 95.38 300 ILE A CA 1
ATOM 2263 C C . ILE A 1 300 ? -11.099 -8.312 10.999 1.00 95.38 300 ILE A C 1
ATOM 2265 O O . ILE A 1 300 ? -12.196 -8.408 11.561 1.00 95.38 300 ILE A O 1
ATOM 2269 N N . PRO A 1 301 ? -10.622 -9.283 10.198 1.00 92.75 301 PRO A N 1
ATOM 2270 C CA . PRO A 1 301 ? -11.344 -10.525 9.949 1.00 92.75 301 PRO A CA 1
ATOM 2271 C C . PRO A 1 301 ? -11.554 -11.334 11.235 1.00 92.75 301 PRO A C 1
ATOM 2273 O O . PRO A 1 301 ? -10.608 -11.826 11.852 1.00 92.75 301 PRO A O 1
ATOM 2276 N N . LEU A 1 302 ? -12.806 -11.556 11.616 1.00 90.00 302 LEU A N 1
ATOM 2277 C CA . LEU A 1 302 ? -13.167 -12.298 12.815 1.00 90.00 302 LEU A CA 1
ATOM 2278 C C . LEU A 1 302 ? -13.066 -13.804 12.590 1.00 90.00 302 LEU A C 1
ATOM 2280 O O . LEU A 1 302 ? -13.423 -14.341 11.539 1.00 90.00 302 LEU A O 1
ATOM 2284 N N . THR A 1 303 ? -12.584 -14.517 13.605 1.00 75.50 303 THR A N 1
ATOM 2285 C CA . THR A 1 303 ? -12.617 -15.983 13.600 1.00 75.50 303 THR A CA 1
ATOM 2286 C C . THR A 1 303 ? -14.054 -16.429 13.904 1.00 75.50 303 THR A C 1
ATOM 2288 O O . THR A 1 303 ? -14.752 -15.772 14.675 1.00 75.50 303 THR A O 1
ATOM 2291 N N . ARG A 1 304 ? -14.504 -17.536 13.289 1.00 56.00 304 ARG A N 1
ATOM 2292 C CA . ARG A 1 304 ? -15.902 -18.038 13.206 1.00 56.00 304 ARG A CA 1
ATOM 2293 C C . ARG A 1 304 ? -16.729 -18.139 14.507 1.00 56.00 304 ARG A C 1
ATOM 2295 O O . ARG A 1 304 ? -17.888 -18.527 14.440 1.00 56.00 304 ARG A O 1
ATOM 2302 N N . SER A 1 305 ? -16.200 -17.807 15.680 1.00 49.50 305 SER A N 1
ATOM 2303 C CA . SER A 1 305 ? -16.940 -17.795 16.950 1.00 49.50 305 SER A CA 1
ATOM 2304 C C . SER A 1 305 ? -17.937 -16.634 17.095 1.00 49.50 305 SER A C 1
ATOM 2306 O O . SER A 1 305 ? -18.664 -16.579 18.083 1.00 49.50 305 SER A O 1
ATOM 2308 N N . SER A 1 306 ? -18.001 -15.709 16.138 1.00 47.19 306 SER A N 1
ATOM 2309 C CA . SER A 1 306 ? -18.738 -14.452 16.265 1.00 47.19 306 SER A CA 1
ATOM 2310 C C . SER A 1 306 ? -19.836 -14.323 15.204 1.00 47.19 306 SER A C 1
ATOM 2312 O O . SER A 1 306 ? -19.638 -13.650 14.212 1.00 47.19 306 SER A O 1
ATOM 2314 N N . GLY A 1 307 ? -20.999 -14.946 15.432 1.00 45.06 307 GLY A N 1
ATOM 2315 C CA . GLY A 1 307 ? -22.361 -14.577 14.969 1.00 45.06 307 GLY A CA 1
ATOM 2316 C C . GLY A 1 307 ? -22.692 -14.259 13.492 1.00 45.06 307 GLY A C 1
ATOM 2317 O O . GLY A 1 307 ? -23.782 -14.610 13.054 1.00 45.06 307 GLY A O 1
ATOM 2318 N N . ALA A 1 308 ? -21.826 -13.599 12.724 1.00 55.66 308 ALA A N 1
ATOM 2319 C CA . ALA A 1 308 ? -22.022 -13.257 11.325 1.00 55.66 308 ALA A CA 1
ATOM 2320 C C . ALA A 1 308 ? -21.566 -14.428 10.447 1.00 55.66 308 ALA A C 1
ATOM 2322 O O . ALA A 1 308 ? -20.380 -14.762 10.381 1.00 55.66 308 ALA A O 1
ATOM 2323 N N . GLN A 1 309 ? -22.525 -15.081 9.796 1.00 53.56 309 GLN A N 1
ATOM 2324 C CA . GLN A 1 309 ? -22.255 -16.130 8.820 1.00 53.56 309 GLN A CA 1
ATOM 2325 C C . GLN A 1 309 ? -22.163 -15.510 7.424 1.00 53.56 309 GLN A C 1
ATOM 2327 O O . GLN A 1 309 ? -22.992 -14.684 7.056 1.00 53.56 309 GLN A O 1
ATOM 2332 N N . VAL A 1 310 ? -21.137 -15.903 6.667 1.00 56.22 310 VAL A N 1
ATOM 2333 C CA . VAL A 1 310 ? -21.072 -15.661 5.220 1.00 56.22 310 VAL A CA 1
ATOM 2334 C C . VAL A 1 310 ? -21.744 -16.855 4.558 1.00 56.22 310 VAL A C 1
ATOM 2336 O O . VAL A 1 310 ? -21.247 -17.980 4.682 1.00 56.22 310 VAL A O 1
ATOM 2339 N N . GLU A 1 311 ? -22.885 -16.619 3.919 1.00 54.03 311 GLU A N 1
ATOM 2340 C CA . GLU A 1 311 ? -23.562 -17.614 3.088 1.00 54.03 311 GLU A CA 1
ATOM 2341 C C . GLU A 1 311 ? -23.126 -17.415 1.628 1.00 54.03 311 GLU A C 1
ATOM 2343 O O . GLU A 1 311 ? -23.147 -16.277 1.162 1.00 54.03 311 GLU A O 1
ATOM 2348 N N . PRO A 1 312 ? -22.660 -18.476 0.943 1.00 46.47 312 PRO A N 1
ATOM 2349 C CA . PRO A 1 312 ? -22.200 -18.414 -0.444 1.00 46.47 312 PRO A CA 1
ATOM 2350 C C . PRO A 1 312 ? -23.333 -18.224 -1.461 1.00 46.47 312 PRO A C 1
ATOM 2352 O O . PRO A 1 312 ? -24.473 -18.659 -1.180 1.00 46.47 312 PRO A O 1
#

Radius of gyration: 24.63 Å; Cα contacts (8 Å, |Δi|>4): 807; chains: 1; bounding box: 65×46×65 Å

Sequence (312 aa):
MSHYIPEGTAPLISNAVARIERRLPHPGDVPLRVGTRVEVEDTVARCYRPEPPQVINVARALSIPPTAVERAMRRERNNKINKGEVLAGTARFGGRTCVAPVTGIIADIDSETGYVTLAPDPSEYELTAAVRGVVMEILPYEGVIIETPAAQVYGVFGVGGERSGVLRLMVTDAGETITPDKIDARAAYAVLICGGSISAAALRRAAQEKVRGIIVGGIEEAELRTFLSTSGFRGWSNTTGVFGATTEVPELTLVVTEGFGVRPMAQPIFDLLSTYDQQEALVEGQTQLRNPLRRPRIVIPLTRSSGAQVEP

Solvent-accessible surface area (backbone atoms only — not comparable to full-atom values): 16459 Å² total; per-residue (Å²): 130,85,78,80,43,97,86,70,56,68,48,63,39,82,73,37,75,41,82,45,78,42,72,53,98,42,71,34,50,50,90,69,55,69,56,40,74,43,44,41,80,39,74,50,26,39,26,63,41,82,49,79,68,47,78,41,58,50,13,69,61,50,70,50,60,22,76,50,34,71,78,30,37,72,63,57,71,74,34,77,48,47,56,68,38,72,45,26,44,50,96,51,93,89,44,44,63,35,58,28,89,50,40,26,28,30,69,41,74,41,43,84,79,9,38,36,34,32,36,39,55,59,44,83,43,77,38,51,52,57,45,54,32,32,26,72,42,75,43,86,40,34,24,39,32,32,40,26,34,19,27,38,39,45,25,70,34,34,41,24,46,76,39,56,24,39,28,37,69,73,53,95,43,38,60,38,64,47,55,41,86,78,56,45,75,86,45,39,48,20,24,37,36,29,21,3,23,57,45,30,66,27,54,50,39,33,48,74,38,44,22,27,31,38,38,30,2,9,35,39,66,69,31,52,50,55,36,37,59,69,72,67,44,84,62,85,56,96,84,71,83,57,60,70,87,60,98,71,60,53,84,41,17,32,32,19,51,72,31,79,32,85,32,52,26,58,63,74,57,45,55,52,54,58,74,41,47,73,34,58,30,35,36,32,4,46,40,26,90,52,88,76,71,37,61,5,37,37,39,33,67,53,67,92,87,60,92,51,78,85,81,118